Protein AF-A7TAE4-F1 (afdb_monomer)

Sequence (189 aa):
SVFPKQLLSPELKTESQYTTLKWYNKDSEKSISKVIQDSEKSISKEIRDLEQSVREEVIRSIHEVCQKLDDVTNKDLDEAERVEFAKQEKVVNRWRSCLIEEYTSKDASQITPLPWLEFEPHFSLEKMYKEPNITAKDGSKVEIRKLFESGPRRKTGRVLLEGNPGVGKTSFCKKLVNSWALLQNSEPC

Radius of gyration: 52.16 Å; Cα contacts (8 Å, |Δi|>4): 71; chains: 1; bounding box: 119×45×126 Å

InterPro domains:
  IPR027417 P-loop containing nucleoside triphosphate hydrolase [G3DSA:3.40.50.300] (85-187)
  IPR027417 P-loop containing nucleoside triphosphate hydrolase [SSF52540] (141-180)

Mean predicted aligned error: 18.07 Å

Foldseek 3Di:
DDDDDDDDDDDDDDDDDDDPDDPDDPPVVVVVVVVVVVVVVVVVVVVVVVVVVVVVVVVVVVVVVVVVVVVVVVVVVVVVVVVVVVVVVVVVVVVLVVLLCCLAPHLLQFDDLDPVPPPDDGHGLVVPDDDDFDADPVRHTDDPVCQQPDDPPDGPPDDDDDDDPPPCPVSVVSVVSSVVSVVVVPDDD

Structure (mmCIF, N/CA/C/O backbone):
data_AF-A7TAE4-F1
#
_entry.id   AF-A7TAE4-F1
#
loop_
_atom_site.group_PDB
_atom_site.id
_atom_site.type_symbol
_atom_site.label_atom_id
_atom_site.label_alt_id
_atom_site.label_comp_id
_atom_site.label_asym_id
_atom_site.label_entity_id
_atom_site.label_seq_id
_atom_site.pdbx_PDB_ins_code
_atom_site.Cartn_x
_atom_site.Cartn_y
_atom_site.Cartn_z
_atom_site.occupancy
_atom_site.B_iso_or_equiv
_atom_site.auth_seq_id
_atom_site.auth_comp_id
_atom_site.auth_asym_id
_atom_site.auth_atom_id
_atom_site.pdbx_PDB_model_num
ATOM 1 N N . SER A 1 1 ? -77.180 13.773 89.402 1.00 41.53 1 SER A N 1
ATOM 2 C CA . SER A 1 1 ? -77.538 12.384 89.748 1.00 41.53 1 SER A CA 1
ATOM 3 C C . SER A 1 1 ? -78.996 12.150 89.387 1.00 41.53 1 SER A C 1
ATOM 5 O O . SER A 1 1 ? -79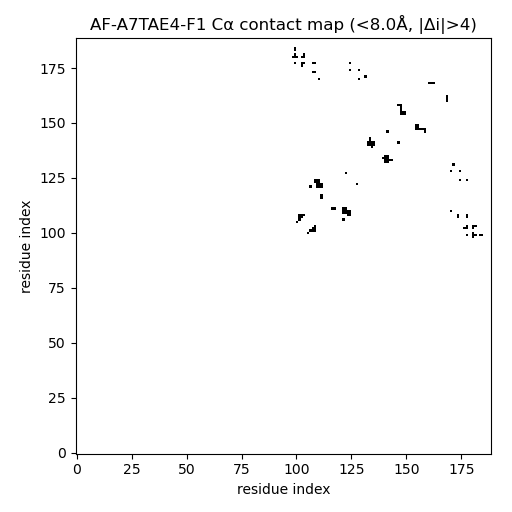.886 12.543 90.125 1.00 41.53 1 SER A O 1
ATOM 7 N N . VAL A 1 2 ? -79.254 11.574 88.214 1.00 34.78 2 VAL A N 1
ATOM 8 C CA . VAL A 1 2 ? -80.607 11.189 87.787 1.00 34.78 2 VAL A CA 1
ATOM 9 C C . VAL A 1 2 ? -80.479 9.823 87.119 1.00 34.78 2 VAL A C 1
ATOM 11 O O . VAL A 1 2 ? -79.955 9.713 86.017 1.00 34.78 2 VAL A O 1
ATOM 14 N N . PHE A 1 3 ? -80.876 8.777 87.841 1.00 34.50 3 PHE A N 1
ATOM 15 C CA . PHE A 1 3 ? -81.067 7.431 87.302 1.00 34.50 3 PHE A CA 1
ATOM 16 C C . PHE A 1 3 ? -82.296 7.410 86.381 1.00 34.50 3 PHE A C 1
ATOM 18 O O . PHE A 1 3 ? -83.319 7.993 86.750 1.00 34.50 3 PHE A O 1
ATOM 25 N N . PRO A 1 4 ? -82.286 6.623 85.293 1.00 45.12 4 PRO A N 1
ATOM 26 C CA . PRO A 1 4 ? -83.501 6.022 84.780 1.00 45.12 4 PRO A CA 1
ATOM 27 C C . PRO A 1 4 ? -83.555 4.521 85.090 1.00 45.12 4 PRO A C 1
ATOM 29 O O . PRO A 1 4 ? -82.575 3.782 85.026 1.00 45.12 4 PRO A O 1
ATOM 32 N N . LYS A 1 5 ? -84.767 4.128 85.470 1.00 40.16 5 LYS A N 1
ATOM 33 C CA . LYS A 1 5 ? -85.244 2.835 85.959 1.00 40.16 5 LYS A CA 1
ATOM 34 C C . LYS A 1 5 ? -84.910 1.669 85.019 1.00 40.16 5 LYS A C 1
ATOM 36 O O . LYS A 1 5 ? -85.267 1.709 83.846 1.00 40.16 5 LYS A O 1
ATOM 41 N N . GLN A 1 6 ? -84.345 0.593 85.568 1.00 42.12 6 GLN A N 1
ATOM 42 C CA . GLN A 1 6 ? -84.395 -0.738 84.961 1.00 42.12 6 GLN A CA 1
ATOM 43 C C . GLN A 1 6 ? -85.586 -1.506 85.547 1.00 42.12 6 GLN A C 1
ATOM 45 O O . GLN A 1 6 ? -85.730 -1.618 86.764 1.00 42.12 6 GLN A O 1
ATOM 50 N N . LEU A 1 7 ? -86.460 -1.988 84.664 1.00 38.06 7 LEU A N 1
ATOM 51 C CA . LEU A 1 7 ? -87.558 -2.897 84.984 1.00 38.06 7 LEU A CA 1
ATOM 52 C C . LEU A 1 7 ? -86.974 -4.286 85.266 1.00 38.06 7 LEU A C 1
ATOM 54 O O . LEU A 1 7 ? -86.471 -4.952 84.365 1.00 38.06 7 LEU A O 1
ATOM 58 N N . LEU A 1 8 ? -87.029 -4.688 86.533 1.00 38.12 8 LEU A N 1
ATOM 59 C CA . LEU A 1 8 ? -86.745 -6.037 87.010 1.00 38.12 8 LEU A CA 1
ATOM 60 C C . LEU A 1 8 ? -88.050 -6.840 87.022 1.00 38.12 8 LEU A C 1
ATOM 62 O O . LEU A 1 8 ? -89.021 -6.426 87.654 1.00 38.12 8 LEU A O 1
ATOM 66 N N . SER A 1 9 ? -88.049 -8.006 86.386 1.00 33.91 9 SER A N 1
ATOM 67 C CA . SER A 1 9 ? -89.038 -9.058 86.631 1.00 33.91 9 SER A CA 1
ATOM 68 C C . SER A 1 9 ? -88.337 -10.213 87.348 1.00 33.91 9 SER A C 1
ATOM 70 O O . SER A 1 9 ? -87.383 -10.754 86.788 1.00 33.91 9 SER A O 1
ATOM 72 N N . PRO A 1 10 ? -88.753 -10.599 88.568 1.00 42.03 10 PRO A N 1
ATOM 73 C CA . PRO A 1 10 ? -88.238 -11.791 89.222 1.00 42.03 10 PRO A CA 1
ATOM 74 C C . PRO A 1 10 ? -89.213 -12.960 89.030 1.00 42.03 10 PRO A C 1
ATOM 76 O O . PRO A 1 10 ? -90.346 -12.908 89.502 1.00 42.03 10 PRO A O 1
ATOM 79 N N . GLU A 1 11 ? -88.763 -14.042 88.398 1.00 35.66 11 GLU A N 1
ATOM 80 C CA . GLU A 1 11 ? -89.364 -15.360 88.616 1.00 35.66 11 GLU A CA 1
ATOM 81 C C . GLU A 1 11 ? -88.527 -16.106 89.657 1.00 35.66 11 GLU A C 1
ATOM 83 O O . GLU A 1 11 ? -87.370 -16.463 89.434 1.00 35.66 11 GLU A O 1
ATOM 88 N N . LEU A 1 12 ? -89.125 -16.296 90.833 1.00 39.78 12 LEU A N 1
ATOM 89 C CA . LEU A 1 12 ? -88.599 -17.118 91.915 1.00 39.78 12 LEU A CA 1
ATOM 90 C C . LEU A 1 12 ? -89.071 -18.561 91.727 1.00 39.78 12 LEU A C 1
ATOM 92 O O . LEU A 1 12 ? -90.270 -18.835 91.758 1.00 39.78 12 LEU A O 1
ATOM 96 N N . LYS A 1 13 ? -88.124 -19.497 91.653 1.00 34.22 13 LYS A N 1
ATOM 97 C CA . LYS A 1 13 ? -88.324 -20.860 92.156 1.00 34.22 13 LYS A CA 1
ATOM 98 C C . LYS A 1 13 ? -87.180 -21.218 93.098 1.00 34.22 13 LYS A C 1
ATOM 100 O O . LYS A 1 13 ? -86.010 -21.114 92.746 1.00 34.22 13 LYS A O 1
ATOM 105 N N . THR A 1 14 ? -87.556 -21.584 94.315 1.00 42.56 14 THR A N 1
ATOM 106 C CA . THR A 1 14 ? -86.695 -22.011 95.419 1.00 42.56 14 THR A CA 1
ATOM 107 C C . THR A 1 14 ? -86.457 -23.517 95.365 1.00 42.56 14 THR A C 1
ATOM 109 O O . THR A 1 14 ? -87.433 -24.257 95.350 1.00 42.56 14 THR A O 1
ATOM 112 N N . GLU A 1 15 ? -85.193 -23.953 95.382 1.00 35.16 15 GLU A N 1
ATOM 113 C CA . GLU A 1 15 ? -84.613 -24.865 96.392 1.00 35.16 15 GLU A CA 1
ATOM 114 C C . GLU A 1 15 ? -83.159 -25.249 96.035 1.00 35.16 15 GLU A C 1
ATOM 116 O O . GLU A 1 15 ? -82.890 -25.807 94.981 1.00 35.16 15 GLU A O 1
ATOM 121 N N . SER A 1 16 ? -82.250 -24.969 96.979 1.00 43.06 16 SER A N 1
ATOM 122 C CA . SER A 1 16 ? -80.928 -25.581 97.219 1.00 43.06 16 SER A CA 1
ATOM 123 C C . SER A 1 16 ? -79.784 -25.482 96.178 1.00 43.06 16 SER A C 1
ATOM 125 O O . SER A 1 16 ? -79.839 -26.018 95.080 1.00 43.06 16 SER A O 1
ATOM 127 N N . GLN A 1 17 ? -78.665 -24.930 96.680 1.00 43.94 17 GLN A N 1
ATOM 128 C CA . GLN A 1 17 ? -77.262 -24.969 96.211 1.00 43.94 17 GLN A CA 1
ATOM 129 C C . GLN A 1 17 ? -76.835 -23.971 95.111 1.00 43.94 17 GLN A C 1
ATOM 131 O O . GLN A 1 17 ? -77.011 -24.187 93.922 1.00 43.94 17 GLN A O 1
ATOM 136 N N . TYR A 1 18 ? -76.209 -22.878 95.576 1.00 34.84 18 TYR A N 1
ATOM 137 C CA . TYR A 1 18 ? -75.380 -21.885 94.869 1.00 34.84 18 TYR A CA 1
ATOM 138 C C . TYR A 1 18 ? -75.752 -21.528 93.417 1.00 34.84 18 TYR A C 1
ATOM 140 O O . TYR A 1 18 ? -75.339 -22.175 92.455 1.00 34.84 18 TYR A O 1
ATOM 148 N N . THR A 1 19 ? -76.389 -20.370 93.239 1.00 36.41 19 THR A N 1
ATOM 149 C CA . THR A 1 19 ? -76.569 -19.741 91.925 1.00 36.41 19 THR A CA 1
ATOM 150 C C . THR A 1 19 ? -75.248 -19.128 91.449 1.00 36.41 19 THR A C 1
ATOM 152 O O . THR A 1 19 ? -74.869 -18.032 91.860 1.00 36.41 19 THR A O 1
ATOM 155 N N . THR A 1 20 ? -74.527 -19.816 90.560 1.00 39.78 20 THR A N 1
ATOM 156 C CA . THR A 1 20 ? -73.415 -19.196 89.824 1.00 39.78 20 THR A CA 1
ATOM 157 C C . THR A 1 20 ? -73.999 -18.272 88.755 1.00 39.78 20 THR A C 1
ATOM 159 O O . THR A 1 20 ? -74.417 -18.724 87.690 1.00 39.78 20 THR A O 1
ATOM 162 N N . LEU A 1 21 ? -74.053 -16.968 89.034 1.00 41.25 21 LEU A N 1
ATOM 163 C CA . LEU A 1 21 ? -74.447 -15.952 88.057 1.00 41.25 21 LEU A CA 1
ATOM 164 C C . LEU A 1 21 ? -73.308 -15.748 87.048 1.00 41.25 21 LEU A C 1
ATOM 166 O O . LEU A 1 21 ? -72.371 -14.987 87.289 1.00 41.25 21 LEU A O 1
ATOM 170 N N . LYS A 1 22 ? -73.377 -16.431 85.900 1.00 48.12 22 LYS A N 1
ATOM 171 C CA . LYS A 1 22 ? -72.551 -16.079 84.738 1.00 48.12 22 LYS A CA 1
ATOM 172 C C . LYS A 1 22 ? -73.157 -14.856 84.057 1.00 48.12 22 LYS A C 1
ATOM 174 O O . LYS A 1 22 ? -74.160 -14.953 83.356 1.00 48.12 22 LYS A O 1
ATOM 179 N N . TRP A 1 23 ? -72.524 -13.707 84.265 1.00 45.44 23 TRP A N 1
ATOM 180 C CA . TRP A 1 23 ? -72.784 -12.482 83.516 1.00 45.44 23 TRP A CA 1
ATOM 181 C C . TRP A 1 23 ? -72.353 -12.695 82.062 1.00 45.44 23 TRP A C 1
ATOM 183 O O . TRP A 1 23 ? -71.166 -12.655 81.755 1.00 45.44 23 TRP A O 1
ATOM 193 N N . TYR A 1 24 ? -73.304 -12.980 81.174 1.00 45.72 24 TYR A N 1
ATOM 194 C CA . TYR A 1 24 ? -73.025 -13.200 79.756 1.00 45.72 24 TYR A CA 1
ATOM 195 C C . TYR A 1 24 ? -73.440 -11.965 78.954 1.00 45.72 24 TYR A C 1
ATOM 197 O O . TYR A 1 24 ? -74.613 -11.784 78.629 1.00 45.72 24 TYR A O 1
ATOM 205 N N . ASN A 1 25 ? -72.478 -11.080 78.676 1.00 54.38 25 ASN A N 1
ATOM 206 C CA . ASN A 1 25 ? -72.708 -9.853 77.916 1.00 54.38 25 ASN A CA 1
ATOM 207 C C . ASN A 1 25 ? -72.299 -10.051 76.445 1.00 54.38 25 ASN A C 1
ATOM 209 O O . ASN A 1 25 ? -71.156 -9.841 76.038 1.00 54.38 25 ASN A O 1
ATOM 213 N N . LYS A 1 26 ? -73.268 -10.490 75.640 1.00 55.28 26 LYS A N 1
ATOM 214 C CA . LYS A 1 26 ? -73.092 -10.828 74.218 1.00 55.28 26 LYS A CA 1
ATOM 215 C C . LYS A 1 26 ? -72.752 -9.606 73.345 1.00 55.28 26 LYS A C 1
ATOM 217 O O . LYS A 1 26 ? -72.145 -9.756 72.284 1.00 55.28 26 LYS A O 1
ATOM 222 N N . ASP A 1 27 ? -73.105 -8.402 73.798 1.00 57.66 27 ASP A N 1
ATOM 223 C CA . ASP A 1 27 ? -72.845 -7.147 73.081 1.00 57.66 27 ASP A CA 1
ATOM 224 C C . ASP A 1 27 ? -71.423 -6.617 73.322 1.00 57.66 27 ASP A C 1
ATOM 226 O O . ASP A 1 27 ? -70.818 -6.029 72.417 1.00 57.66 27 ASP A O 1
ATOM 230 N N . SER A 1 28 ? -70.835 -6.896 74.495 1.00 59.56 28 SER A N 1
ATOM 231 C CA . SER A 1 28 ? -69.420 -6.597 74.745 1.00 59.56 28 SER A CA 1
ATOM 232 C C . SER A 1 28 ? -68.490 -7.530 73.973 1.00 59.56 28 SER A C 1
ATOM 234 O O . SER A 1 28 ? -67.502 -7.057 73.425 1.00 59.56 28 SER A O 1
ATOM 236 N N . GLU A 1 29 ? -68.817 -8.822 73.844 1.00 58.84 29 GLU A N 1
ATOM 237 C CA . GLU A 1 29 ? -68.016 -9.756 73.033 1.00 58.84 29 GLU A CA 1
ATOM 238 C C . GLU A 1 29 ? -68.030 -9.380 71.544 1.00 58.84 29 GLU A C 1
ATOM 240 O O . GLU A 1 29 ? -66.981 -9.381 70.902 1.00 58.84 29 GLU A O 1
ATOM 245 N N . LYS A 1 30 ? -69.187 -8.976 70.996 1.00 64.31 30 LYS A N 1
ATOM 246 C CA . LYS A 1 30 ? -69.279 -8.475 69.612 1.00 64.31 30 LYS A CA 1
ATOM 247 C C . LYS A 1 30 ? -68.478 -7.191 69.394 1.00 64.31 30 LYS A C 1
ATOM 249 O O . LYS A 1 30 ? -67.846 -7.046 68.350 1.00 64.31 30 LYS A O 1
ATOM 254 N N . SER A 1 31 ? -68.490 -6.274 70.361 1.00 72.00 31 SER A N 1
ATOM 255 C CA . SER A 1 31 ? -67.705 -5.034 70.284 1.00 72.00 31 SER A CA 1
ATOM 256 C C . SER A 1 31 ? -66.202 -5.304 70.367 1.00 72.00 31 SER A C 1
ATOM 258 O O . SER A 1 31 ? -65.446 -4.766 69.565 1.00 72.00 31 SER A O 1
ATOM 260 N N . ILE A 1 32 ? -65.769 -6.185 71.273 1.00 72.88 32 ILE A N 1
ATOM 261 C CA . ILE A 1 32 ? -64.360 -6.582 71.413 1.00 72.88 32 IL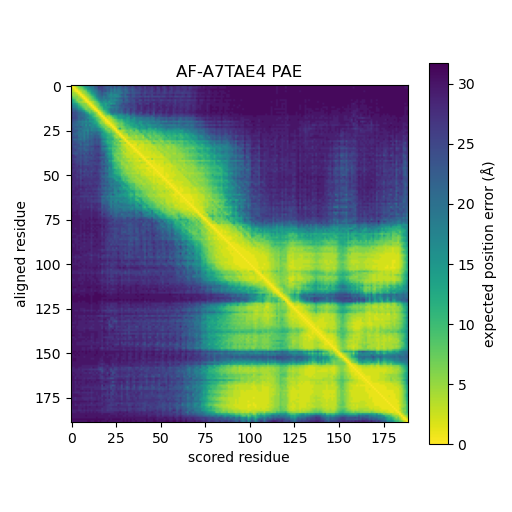E A CA 1
ATOM 262 C C . ILE A 1 32 ? -63.883 -7.331 70.162 1.00 72.88 32 ILE A C 1
ATOM 264 O O . ILE A 1 32 ? -62.820 -7.023 69.632 1.00 72.88 32 ILE A O 1
ATOM 268 N N . SER A 1 33 ? -64.691 -8.255 69.637 1.00 75.81 33 SER A N 1
ATOM 269 C CA . SER A 1 33 ? -64.374 -9.004 68.417 1.00 75.81 33 SER A CA 1
ATOM 270 C C . SER A 1 33 ? -64.189 -8.084 67.208 1.00 75.81 33 SER A C 1
ATOM 272 O O . SER A 1 33 ? -63.242 -8.267 66.449 1.00 75.81 33 SER A O 1
ATOM 274 N N . LYS A 1 34 ? -65.028 -7.051 67.064 1.00 79.06 34 LYS A N 1
ATOM 275 C CA . LYS A 1 34 ? -64.902 -6.069 65.981 1.00 79.06 34 LYS A CA 1
ATOM 276 C C . LYS A 1 34 ? -63.628 -5.226 66.103 1.00 79.06 34 LYS A C 1
ATOM 278 O O . LYS A 1 34 ? -62.927 -5.045 65.116 1.00 79.06 34 LYS A O 1
ATOM 283 N N . VAL A 1 35 ? -63.293 -4.777 67.315 1.00 77.75 35 VAL A N 1
ATOM 284 C CA . VAL A 1 35 ? -62.061 -4.012 67.585 1.00 77.75 35 VAL A CA 1
ATOM 285 C C . VAL A 1 35 ? -60.805 -4.839 67.286 1.00 77.75 35 VAL A C 1
ATOM 287 O O . VAL A 1 35 ? -59.861 -4.323 66.693 1.00 77.75 35 VAL A O 1
ATOM 290 N N . ILE A 1 36 ? -60.800 -6.126 67.646 1.00 79.62 36 ILE A N 1
ATOM 291 C CA . ILE A 1 36 ? -59.693 -7.042 67.328 1.00 79.62 36 ILE A CA 1
ATOM 292 C C . ILE A 1 36 ? -59.559 -7.208 65.810 1.00 79.62 36 ILE A C 1
ATOM 294 O O . ILE A 1 36 ? -58.465 -7.068 65.273 1.00 79.62 36 ILE A O 1
ATOM 298 N N . GLN A 1 37 ? -60.670 -7.423 65.108 1.00 84.00 37 GLN A N 1
ATOM 299 C CA . GLN A 1 37 ? -60.676 -7.649 63.663 1.00 84.00 37 GLN A CA 1
ATOM 300 C C . GLN A 1 37 ? -60.237 -6.410 62.858 1.00 84.00 37 GLN A C 1
ATOM 302 O O . GLN A 1 37 ? -59.558 -6.528 61.835 1.00 84.00 37 GLN A O 1
ATOM 307 N N . ASP A 1 38 ? -60.598 -5.213 63.324 1.00 84.12 38 ASP A N 1
ATOM 308 C CA . ASP A 1 38 ? -60.155 -3.948 62.732 1.00 84.12 38 ASP A CA 1
ATOM 309 C C . ASP A 1 38 ? -58.655 -3.700 62.999 1.00 84.12 38 ASP A C 1
ATOM 311 O O . ASP A 1 38 ? -57.932 -3.262 62.100 1.00 84.12 38 ASP A O 1
ATOM 315 N N . SER A 1 39 ? -58.158 -4.062 64.189 1.00 80.88 39 SER A N 1
ATOM 316 C CA . SER A 1 39 ? -56.728 -4.015 64.535 1.00 80.88 39 SER A CA 1
ATOM 317 C C . SER A 1 39 ? -55.889 -4.979 63.683 1.00 80.88 39 SER A C 1
ATOM 319 O O . SER A 1 39 ? -54.880 -4.582 63.099 1.00 80.88 39 SER A O 1
ATOM 321 N N . GLU A 1 40 ? -56.343 -6.224 63.512 1.00 84.06 40 GLU A N 1
ATOM 322 C CA . GLU A 1 40 ? -55.684 -7.228 62.662 1.00 84.06 40 GLU A CA 1
ATOM 323 C C . GLU A 1 40 ? -55.583 -6.773 61.202 1.00 84.06 40 GLU A C 1
ATOM 325 O O . GLU A 1 40 ? -54.546 -6.956 60.554 1.00 84.06 40 GLU A O 1
ATOM 330 N N . LYS A 1 41 ? -56.637 -6.134 60.679 1.00 86.31 41 LYS A N 1
ATOM 331 C CA . LYS A 1 41 ? -56.615 -5.527 59.342 1.00 86.31 41 LYS A CA 1
ATOM 332 C C . LYS A 1 41 ? -55.613 -4.383 59.238 1.00 86.31 41 LYS A C 1
ATOM 334 O O . LYS A 1 41 ? -54.959 -4.271 58.202 1.00 86.31 41 LYS A O 1
ATOM 339 N N . SER A 1 42 ? -55.491 -3.557 60.277 1.00 90.88 42 SER A N 1
ATOM 340 C CA . SER A 1 42 ? -54.522 -2.457 60.317 1.00 90.88 42 SER A CA 1
ATOM 341 C C . SER A 1 42 ? -53.084 -2.983 60.276 1.00 90.88 42 SER A C 1
ATOM 343 O O . SER A 1 42 ? -52.309 -2.574 59.415 1.00 90.88 42 SER A O 1
ATOM 345 N N . ILE A 1 43 ? -52.760 -3.973 61.112 1.00 89.12 43 ILE A N 1
ATOM 346 C CA . ILE A 1 43 ? -51.428 -4.601 61.162 1.00 89.12 43 ILE A CA 1
ATOM 347 C C . ILE A 1 43 ? -51.102 -5.300 59.835 1.00 89.12 43 ILE A C 1
ATOM 349 O O . ILE A 1 43 ? -50.015 -5.145 59.283 1.00 89.12 43 ILE A O 1
ATOM 353 N N . SER A 1 44 ? -52.070 -6.022 59.263 1.00 88.06 44 SER A N 1
ATOM 354 C CA 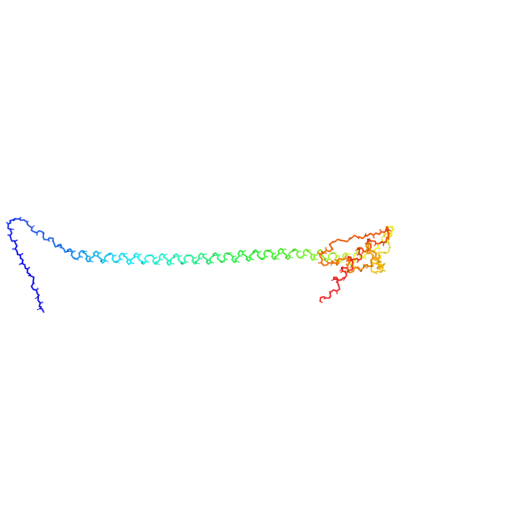. SER A 1 44 ? -51.904 -6.699 57.966 1.00 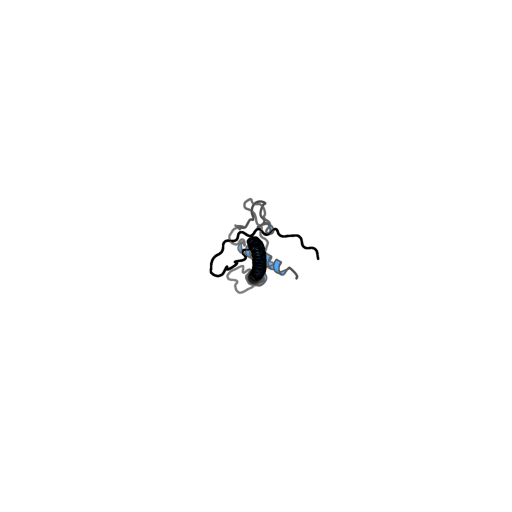88.06 44 SER A CA 1
ATOM 355 C C . SER A 1 44 ? -51.695 -5.729 56.800 1.00 88.06 44 SER A C 1
ATOM 357 O O . SER A 1 44 ? -51.220 -6.123 55.732 1.00 88.06 44 SER A O 1
ATOM 359 N N . LYS A 1 45 ? -52.115 -4.471 56.952 1.00 91.88 45 LYS A N 1
ATOM 360 C CA . LYS A 1 45 ? -51.854 -3.422 55.972 1.00 91.88 45 LYS A CA 1
ATOM 361 C C . LYS A 1 45 ? -50.434 -2.881 56.136 1.00 91.88 45 LYS A C 1
ATOM 363 O O . LYS A 1 45 ? -49.700 -2.871 55.158 1.00 91.88 45 LYS A O 1
ATOM 368 N N . GLU A 1 46 ? -50.025 -2.547 57.358 1.00 90.81 46 GLU A N 1
ATOM 369 C CA . GLU A 1 46 ? -48.672 -2.046 57.647 1.00 90.81 46 GLU A CA 1
ATOM 370 C C . GLU A 1 46 ? -47.570 -3.042 57.270 1.00 90.81 46 GLU A C 1
ATOM 372 O O . GLU A 1 46 ? -46.578 -2.644 56.665 1.00 90.81 46 GLU A O 1
ATOM 377 N N . ILE A 1 47 ? -47.755 -4.340 57.548 1.00 88.88 47 ILE A N 1
ATOM 378 C CA . ILE A 1 47 ? -46.796 -5.384 57.144 1.00 88.88 47 ILE A CA 1
ATOM 379 C C . ILE A 1 47 ? -46.617 -5.389 55.624 1.00 88.88 47 ILE A C 1
ATOM 381 O O . ILE A 1 47 ? -45.496 -5.452 55.130 1.00 88.88 47 ILE A O 1
ATOM 385 N N . ARG A 1 48 ? -47.716 -5.279 54.875 1.00 91.44 48 ARG A N 1
ATOM 386 C CA . ARG A 1 48 ? -47.696 -5.294 53.409 1.00 91.44 48 ARG A CA 1
ATOM 387 C C . ARG A 1 48 ? -47.026 -4.050 52.833 1.00 91.44 48 ARG A C 1
ATOM 389 O O . ARG A 1 48 ? -46.254 -4.160 51.887 1.00 91.44 48 ARG A O 1
ATOM 396 N N . ASP A 1 49 ? -47.315 -2.888 53.410 1.00 91.25 49 ASP A N 1
ATOM 397 C CA . ASP A 1 49 ? -46.721 -1.618 52.995 1.00 91.25 49 ASP A CA 1
ATOM 398 C C . ASP A 1 49 ? -45.205 -1.618 53.282 1.00 91.25 49 ASP A C 1
ATOM 400 O O . ASP A 1 49 ? -44.409 -1.193 52.441 1.00 91.25 49 ASP A O 1
ATOM 404 N N . LEU A 1 50 ? -44.784 -2.186 54.419 1.00 89.56 50 LEU A N 1
ATOM 405 C CA . LEU A 1 50 ? -43.373 -2.361 54.761 1.00 89.56 50 LEU A CA 1
ATOM 406 C C . LEU A 1 50 ? -42.676 -3.374 53.837 1.00 89.56 50 LEU A C 1
ATOM 408 O O . LEU A 1 50 ? -41.584 -3.097 53.348 1.00 89.56 50 LEU A O 1
ATOM 412 N N . GLU A 1 51 ? -43.302 -4.518 53.546 1.00 87.94 51 GLU A N 1
ATOM 413 C CA . GLU A 1 51 ? -42.776 -5.501 52.589 1.00 87.94 51 GLU A CA 1
ATOM 414 C C . GLU A 1 51 ? -42.592 -4.896 51.195 1.00 87.94 51 GLU A C 1
ATOM 416 O O . GLU A 1 51 ? -41.581 -5.156 50.539 1.00 87.94 51 GLU A O 1
ATOM 421 N N . GLN A 1 52 ? -43.545 -4.078 50.746 1.00 90.19 52 GLN A N 1
ATOM 422 C CA . GLN A 1 52 ? -43.459 -3.387 49.465 1.00 90.19 52 GLN A CA 1
ATOM 423 C C . GLN A 1 52 ? -42.313 -2.368 49.461 1.00 90.19 52 GLN A C 1
ATOM 425 O O . GLN A 1 52 ? -41.501 -2.378 48.538 1.00 90.19 52 GLN A O 1
ATOM 430 N N . SER A 1 53 ? -42.184 -1.562 50.520 1.00 91.44 53 SER A N 1
ATOM 431 C CA . SER A 1 53 ? -41.076 -0.610 50.673 1.00 91.44 53 SER A CA 1
ATOM 432 C C . SER A 1 53 ? -39.713 -1.308 50.653 1.00 91.44 53 SER A C 1
A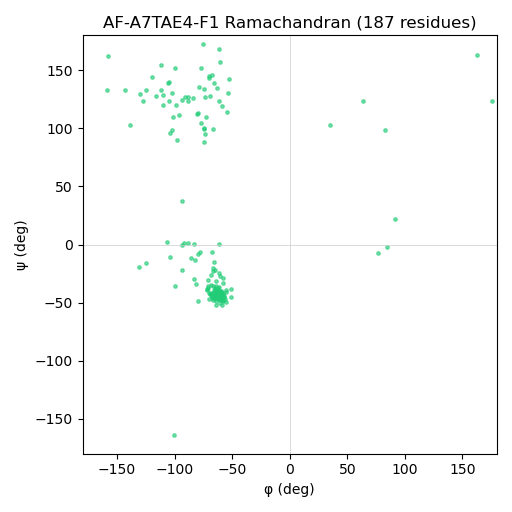TOM 434 O O . SER A 1 53 ? -38.799 -0.863 49.961 1.00 91.44 53 SER A O 1
ATOM 436 N N . VAL A 1 54 ? -39.572 -2.418 51.385 1.00 88.62 54 VAL A N 1
ATOM 437 C CA . VAL A 1 54 ? -38.322 -3.191 51.436 1.00 88.62 54 VAL A CA 1
ATOM 438 C C . VAL A 1 54 ? -38.009 -3.797 50.067 1.00 88.62 54 VAL A C 1
ATOM 440 O O . VAL A 1 54 ? -36.863 -3.757 49.623 1.00 88.62 54 VAL A O 1
ATOM 443 N N . ARG A 1 55 ? -39.014 -4.324 49.354 1.00 89.12 55 ARG A N 1
ATOM 444 C CA . ARG A 1 55 ? -38.832 -4.851 47.991 1.00 89.12 55 ARG A CA 1
ATOM 445 C C . ARG A 1 55 ? -38.371 -3.773 47.019 1.00 89.12 55 ARG A C 1
ATOM 447 O O . ARG A 1 55 ? -37.439 -4.020 46.261 1.00 89.12 55 ARG A O 1
ATOM 454 N N . GLU A 1 56 ? -38.996 -2.602 47.034 1.00 88.12 56 GLU A N 1
ATOM 455 C CA . GLU A 1 56 ? -38.631 -1.489 46.151 1.00 88.12 56 GLU A CA 1
ATOM 456 C C . GLU A 1 56 ? -37.217 -0.979 46.432 1.00 88.12 56 GLU A C 1
ATOM 458 O O . GLU A 1 56 ? -36.453 -0.724 45.499 1.00 88.12 56 GLU A O 1
ATOM 463 N N . GLU A 1 57 ? -36.833 -0.895 47.705 1.00 91.00 57 GLU A N 1
ATOM 464 C CA . GLU A 1 57 ? -35.483 -0.510 48.100 1.00 91.00 57 GLU A CA 1
ATOM 465 C C . GLU A 1 57 ? -34.434 -1.525 47.633 1.00 91.00 57 GLU A C 1
ATOM 467 O O . GLU A 1 57 ? -33.445 -1.134 47.013 1.00 91.00 57 GLU A O 1
ATOM 472 N N . VAL A 1 58 ? -34.685 -2.823 47.830 1.00 90.25 58 VAL A N 1
ATOM 473 C CA . VAL A 1 58 ? -33.791 -3.895 47.370 1.00 90.25 58 VAL A CA 1
ATOM 474 C C . VAL A 1 58 ? -33.679 -3.913 45.843 1.00 90.25 58 VAL A C 1
ATOM 476 O O . VAL A 1 58 ? -32.572 -4.003 45.314 1.00 90.25 58 VAL A O 1
ATOM 479 N N . ILE A 1 59 ? -34.796 -3.786 45.118 1.00 89.62 59 ILE A N 1
ATOM 480 C CA . ILE A 1 59 ? -34.801 -3.743 43.646 1.00 89.62 59 ILE A CA 1
ATOM 481 C C . ILE A 1 59 ? -33.995 -2.544 43.141 1.00 89.62 59 ILE A C 1
ATOM 483 O O . ILE A 1 59 ? -33.195 -2.691 42.218 1.00 89.62 59 ILE A O 1
ATOM 487 N N . ARG A 1 60 ? -34.160 -1.371 43.762 1.00 90.31 60 ARG A N 1
ATOM 488 C CA . ARG A 1 60 ? -33.407 -0.161 43.416 1.00 90.31 60 ARG A CA 1
ATOM 489 C C . ARG A 1 60 ? -31.906 -0.350 43.632 1.00 90.31 60 ARG A C 1
ATOM 491 O O . ARG A 1 60 ? -31.130 -0.013 42.743 1.00 90.31 60 ARG A O 1
ATOM 498 N N . SER A 1 61 ? -31.497 -0.925 44.762 1.00 89.50 61 SER A N 1
ATOM 499 C CA . SER A 1 61 ? -30.083 -1.210 45.031 1.00 89.50 61 SER A CA 1
ATOM 500 C C . SER A 1 61 ? -29.495 -2.223 44.046 1.00 89.50 61 SER A C 1
ATOM 502 O O . SER A 1 61 ? -28.378 -2.031 43.572 1.00 89.50 61 SER A O 1
ATOM 504 N N . ILE A 1 62 ? -30.243 -3.273 43.690 1.00 89.56 62 ILE A N 1
ATOM 505 C CA . ILE A 1 62 ? -29.817 -4.245 42.672 1.00 89.56 62 ILE A CA 1
ATOM 506 C C . ILE A 1 62 ? -29.661 -3.557 41.314 1.00 89.56 62 ILE A C 1
ATOM 508 O O . ILE A 1 62 ? -28.646 -3.752 40.650 1.00 89.56 62 ILE A O 1
ATOM 512 N N . HIS A 1 63 ? -30.624 -2.721 40.919 1.00 90.25 63 HIS A N 1
ATOM 513 C CA . HIS A 1 63 ? -30.568 -1.992 39.655 1.00 90.25 63 HIS A CA 1
ATOM 514 C C . HIS A 1 63 ? -29.336 -1.084 39.572 1.00 90.25 63 HIS A C 1
ATOM 516 O O . HIS A 1 63 ? -28.632 -1.099 38.567 1.00 90.25 63 HIS A O 1
ATOM 522 N N . GLU A 1 64 ? -29.026 -0.357 40.647 1.00 90.62 64 GLU A N 1
ATOM 523 C CA . GLU A 1 64 ? -27.853 0.517 40.705 1.00 90.62 64 GLU A CA 1
ATOM 524 C C . GLU A 1 64 ? -26.533 -0.269 40.602 1.00 90.62 64 GLU A C 1
ATOM 526 O O . GLU A 1 64 ? -25.594 0.171 39.937 1.00 90.62 64 GLU A O 1
ATOM 531 N N . VAL A 1 65 ? -26.456 -1.451 41.224 1.00 88.44 65 VAL A N 1
ATOM 532 C CA . VAL A 1 65 ? -25.288 -2.340 41.108 1.00 88.44 65 VAL A CA 1
ATOM 533 C C . VAL A 1 65 ? -25.152 -2.890 39.690 1.00 88.44 65 VAL A C 1
ATOM 535 O O . VAL A 1 65 ? -24.054 -2.845 39.142 1.00 88.44 65 VAL A O 1
ATOM 538 N N . CYS A 1 66 ? -26.243 -3.361 39.080 1.00 85.00 66 CYS A N 1
ATOM 539 C CA . CYS A 1 66 ? -26.232 -3.841 37.697 1.00 85.00 66 CYS A CA 1
ATOM 540 C C . CYS A 1 66 ? -25.768 -2.745 36.732 1.00 85.00 66 CYS A C 1
ATOM 542 O O . CYS A 1 66 ? -24.878 -2.982 35.925 1.00 85.00 66 CYS A O 1
ATOM 544 N N . GLN A 1 67 ? -26.283 -1.524 36.886 1.00 84.88 67 GLN A N 1
ATOM 545 C CA . GLN A 1 67 ? -25.918 -0.397 36.031 1.00 84.88 67 GLN A CA 1
ATOM 546 C C . GLN A 1 67 ? -24.436 -0.017 36.167 1.00 84.88 67 GLN A C 1
ATOM 548 O O . GLN A 1 67 ? -23.763 0.223 35.168 1.00 84.88 67 GLN A O 1
ATOM 553 N N . LYS A 1 68 ? -23.892 -0.018 37.392 1.00 87.75 68 LYS A N 1
ATOM 554 C CA . LYS A 1 68 ? -22.454 0.205 37.623 1.00 87.75 68 LYS A CA 1
ATOM 555 C C . LYS A 1 68 ? -21.593 -0.911 37.028 1.00 87.75 68 LYS A C 1
ATOM 557 O O . LYS A 1 68 ? -20.505 -0.628 36.533 1.00 87.75 68 LYS A O 1
ATOM 562 N N . LEU A 1 69 ? -22.056 -2.160 37.087 1.00 81.88 69 LEU A N 1
ATOM 563 C CA . LEU A 1 69 ? -21.340 -3.308 36.531 1.00 81.88 69 LEU A CA 1
ATOM 564 C C . LEU A 1 69 ? -21.295 -3.247 34.998 1.00 81.88 69 LEU A C 1
ATOM 566 O O . LEU A 1 69 ? -20.233 -3.462 34.413 1.00 81.88 69 LEU A O 1
ATOM 570 N N . ASP A 1 70 ? -22.412 -2.892 34.364 1.00 75.81 70 ASP A N 1
ATOM 571 C CA . ASP A 1 70 ? -22.501 -2.711 32.914 1.00 75.81 70 ASP A CA 1
ATOM 572 C C . ASP A 1 70 ? -21.602 -1.555 32.441 1.00 75.81 70 ASP A C 1
ATOM 574 O O . ASP A 1 70 ? -20.856 -1.706 31.474 1.00 75.81 70 ASP A O 1
ATOM 578 N N . ASP A 1 71 ? -21.598 -0.424 33.153 1.00 78.44 71 ASP A N 1
ATOM 579 C CA . ASP A 1 71 ? -20.747 0.732 32.836 1.00 78.44 71 ASP A CA 1
ATOM 580 C C . ASP A 1 71 ? -19.246 0.414 32.914 1.00 78.44 71 ASP A C 1
ATOM 582 O O . ASP A 1 71 ? -18.469 0.893 32.087 1.00 78.44 71 ASP A O 1
ATOM 586 N N . VAL A 1 72 ? -18.820 -0.375 33.906 1.00 74.94 72 VAL A N 1
ATOM 587 C CA . VAL A 1 72 ? -17.416 -0.802 34.045 1.00 74.94 72 VAL A CA 1
ATOM 588 C C . VAL A 1 72 ? -17.048 -1.793 32.941 1.00 74.94 72 VAL A C 1
ATOM 590 O O . VAL A 1 72 ? -16.038 -1.613 32.267 1.00 74.94 72 VAL A O 1
ATOM 593 N N . THR A 1 73 ? -17.903 -2.788 32.699 1.00 72.94 73 THR A N 1
ATOM 594 C CA . THR A 1 73 ? -17.645 -3.847 31.711 1.00 72.94 73 THR A CA 1
ATOM 595 C C . THR A 1 73 ? -17.549 -3.288 30.289 1.00 72.94 73 THR A C 1
ATOM 597 O O . THR A 1 73 ? -16.653 -3.661 29.535 1.00 72.94 73 THR A O 1
ATOM 600 N N . ASN A 1 74 ? -18.436 -2.356 29.924 1.00 71.62 74 ASN A N 1
ATOM 601 C CA . ASN A 1 74 ? -18.427 -1.742 28.595 1.00 71.62 74 ASN A CA 1
ATOM 602 C C . ASN A 1 74 ? -17.231 -0.792 28.394 1.00 71.62 74 ASN A C 1
ATOM 604 O O . ASN A 1 74 ? -16.660 -0.759 27.307 1.00 71.62 74 ASN A O 1
ATOM 608 N N . LYS A 1 75 ? -16.797 -0.063 29.433 1.00 72.75 75 LYS A N 1
ATOM 609 C CA . LYS A 1 75 ? -15.599 0.796 29.357 1.00 72.75 75 LYS A CA 1
ATOM 610 C C . LYS A 1 75 ? -14.312 0.001 29.139 1.00 72.75 75 LYS A C 1
ATOM 612 O O . LYS A 1 75 ? -13.466 0.435 28.359 1.00 72.75 75 LYS A O 1
ATOM 617 N N . ASP A 1 76 ? -14.168 -1.145 29.799 1.00 70.81 76 ASP A N 1
ATOM 618 C CA . ASP A 1 76 ? -12.973 -1.987 29.670 1.00 70.81 76 ASP A CA 1
ATOM 619 C C . ASP A 1 76 ? -12.868 -2.629 28.274 1.00 70.81 76 ASP A C 1
ATOM 621 O O . ASP A 1 76 ? -11.767 -2.757 27.732 1.00 70.81 76 ASP A O 1
ATOM 625 N N . LEU A 1 77 ? -14.006 -2.984 27.663 1.00 66.75 77 LEU A N 1
ATOM 626 C CA . LEU A 1 77 ? -14.071 -3.476 26.282 1.00 66.75 77 LEU A CA 1
ATOM 627 C C . LEU A 1 77 ? -13.685 -2.390 25.267 1.00 66.75 77 LEU A C 1
ATOM 629 O O . LEU A 1 77 ? -12.832 -2.636 24.413 1.00 66.75 77 LEU A O 1
ATOM 633 N N . ASP A 1 78 ? -14.242 -1.183 25.401 1.00 76.50 78 ASP A N 1
ATOM 634 C CA . ASP A 1 78 ? -13.930 -0.048 24.523 1.00 76.50 78 ASP A CA 1
ATOM 635 C C . ASP A 1 78 ? -12.442 0.337 24.583 1.00 76.50 78 ASP A C 1
ATOM 637 O O . ASP A 1 78 ? -11.828 0.647 23.559 1.00 76.50 78 ASP A O 1
ATOM 641 N N . GLU A 1 79 ? -11.839 0.319 25.774 1.00 77.44 79 GLU A N 1
ATOM 642 C CA . GLU A 1 79 ? -10.417 0.629 25.943 1.00 77.44 79 GLU A CA 1
ATOM 643 C C . GLU A 1 79 ? -9.525 -0.478 25.366 1.00 77.44 79 GLU A C 1
ATOM 645 O O . GLU A 1 79 ? -8.546 -0.189 24.675 1.00 77.44 79 GLU A O 1
ATOM 650 N N . ALA A 1 80 ? -9.878 -1.751 25.575 1.00 76.44 80 ALA A N 1
ATOM 651 C CA . ALA A 1 80 ? -9.146 -2.875 24.998 1.00 76.44 80 ALA A CA 1
ATOM 652 C C . ALA A 1 80 ? -9.167 -2.848 23.459 1.00 76.44 80 ALA A C 1
ATOM 654 O O . ALA A 1 80 ? -8.120 -3.033 22.831 1.00 76.44 80 ALA A O 1
ATOM 655 N N . GLU A 1 81 ? -10.320 -2.558 22.846 1.00 78.88 81 GLU A N 1
ATOM 656 C CA . GLU A 1 81 ? -10.429 -2.395 21.393 1.00 78.88 81 GLU A CA 1
ATOM 657 C C . GLU A 1 81 ? -9.586 -1.218 20.894 1.00 78.88 81 GLU A C 1
ATOM 659 O O . GLU A 1 81 ? -8.810 -1.376 19.949 1.00 78.88 81 GLU A O 1
ATOM 664 N N . ARG A 1 82 ? -9.658 -0.052 21.550 1.00 78.00 82 ARG A N 1
ATOM 665 C CA . ARG A 1 82 ? -8.841 1.126 21.201 1.00 78.00 82 ARG A CA 1
ATOM 666 C C . ARG A 1 82 ? -7.346 0.835 21.272 1.00 78.00 82 ARG A C 1
ATOM 668 O O . ARG A 1 82 ? -6.603 1.224 20.369 1.00 78.00 82 ARG A O 1
ATOM 675 N N . VAL A 1 83 ? -6.899 0.141 22.317 1.00 83.62 83 VAL A N 1
ATOM 676 C CA . VAL A 1 83 ? -5.498 -0.265 22.483 1.00 83.62 83 VAL A CA 1
ATOM 677 C C . VAL A 1 83 ? -5.073 -1.213 21.362 1.00 83.62 83 VAL A C 1
ATOM 679 O O . VAL A 1 83 ? -3.974 -1.068 20.823 1.00 83.62 83 VAL A O 1
ATOM 682 N N . GLU A 1 84 ? -5.925 -2.160 20.979 1.00 82.94 84 GLU A N 1
ATOM 683 C CA . GLU A 1 84 ? -5.624 -3.107 19.907 1.00 82.94 84 GLU A CA 1
ATOM 684 C C . GLU A 1 84 ? -5.593 -2.429 18.528 1.00 82.94 84 GLU A C 1
ATOM 686 O O . GLU A 1 84 ? -4.644 -2.636 17.765 1.00 82.94 84 GLU A O 1
ATOM 691 N N . PHE A 1 85 ? -6.539 -1.528 18.239 1.00 77.25 85 PHE A N 1
ATOM 692 C CA . PHE A 1 85 ? -6.506 -0.680 17.043 1.00 77.25 85 PHE A CA 1
ATOM 693 C C . PHE A 1 85 ? -5.241 0.181 16.993 1.00 77.25 85 PHE A C 1
ATOM 695 O O . PHE A 1 85 ? -4.573 0.227 15.961 1.00 77.25 85 PHE A O 1
ATOM 702 N N . ALA A 1 86 ? -4.840 0.791 18.111 1.00 83.75 86 ALA A N 1
ATOM 703 C CA . ALA A 1 86 ? -3.615 1.585 18.184 1.00 83.75 86 ALA A CA 1
ATOM 704 C C . ALA A 1 86 ? -2.351 0.738 17.951 1.00 83.75 86 ALA A C 1
ATOM 706 O O . ALA A 1 86 ? -1.389 1.203 17.332 1.00 83.75 86 ALA A O 1
ATOM 707 N N . LYS A 1 87 ? -2.319 -0.520 18.415 1.00 87.31 87 LYS A N 1
ATOM 708 C CA . LYS A 1 87 ? -1.224 -1.452 18.090 1.00 87.31 87 LYS A CA 1
ATOM 709 C C . LYS A 1 87 ? -1.197 -1.778 16.599 1.00 87.31 87 LYS A C 1
ATOM 711 O O . LYS A 1 87 ? -0.122 -1.735 16.001 1.00 87.31 87 LYS A O 1
ATOM 716 N N . GLN A 1 88 ? -2.347 -2.082 15.999 1.00 83.62 88 GLN A N 1
ATOM 717 C CA . GLN A 1 88 ? -2.444 -2.367 14.565 1.00 83.62 88 GLN A CA 1
ATOM 718 C C . GLN A 1 88 ? -2.011 -1.162 13.731 1.00 83.62 88 GLN A C 1
ATOM 720 O O . GLN A 1 88 ? -1.199 -1.309 12.820 1.00 83.62 88 GLN A O 1
ATOM 725 N N . GLU A 1 89 ? -2.467 0.036 14.086 1.00 88.62 89 GLU A N 1
ATOM 726 C CA . GLU A 1 89 ? -2.077 1.282 13.434 1.00 88.62 89 GLU A CA 1
ATOM 727 C C . GLU A 1 89 ? -0.567 1.523 13.539 1.00 88.62 89 GLU A C 1
ATOM 729 O O . GLU A 1 89 ? 0.083 1.811 12.534 1.00 88.62 89 GLU A O 1
ATOM 734 N N . LYS A 1 90 ? 0.036 1.315 14.718 1.00 88.94 90 LYS A N 1
ATOM 735 C CA . LYS A 1 90 ? 1.498 1.389 14.889 1.00 88.94 90 LYS A CA 1
ATOM 736 C C . LYS A 1 90 ? 2.236 0.412 13.981 1.00 88.94 90 LYS A C 1
ATOM 738 O O . LYS A 1 90 ? 3.250 0.778 13.388 1.00 88.94 90 LYS A O 1
ATOM 743 N N . VAL A 1 91 ? 1.745 -0.822 13.864 1.00 91.06 91 VAL A N 1
ATOM 744 C CA . VAL A 1 91 ? 2.331 -1.828 12.973 1.00 91.06 91 VAL A CA 1
ATOM 745 C C . VAL A 1 91 ? 2.210 -1.371 11.521 1.00 91.06 91 VAL A C 1
ATOM 747 O O . VAL A 1 91 ? 3.223 -1.306 10.831 1.00 91.06 91 VAL A O 1
ATOM 750 N N . VAL A 1 92 ? 1.016 -0.989 11.065 1.00 91.25 92 VAL A N 1
ATOM 751 C CA . VAL A 1 92 ? 0.772 -0.509 9.694 1.00 91.25 92 VAL A CA 1
ATOM 752 C C . VAL A 1 92 ? 1.645 0.700 9.362 1.00 91.25 92 VAL A C 1
ATOM 754 O O . VAL A 1 92 ? 2.275 0.723 8.306 1.00 91.25 92 VAL A O 1
ATOM 757 N N . ASN A 1 93 ? 1.754 1.664 10.274 1.00 90.94 93 ASN A N 1
ATOM 758 C CA . ASN A 1 93 ? 2.605 2.837 10.099 1.00 90.94 93 ASN A CA 1
ATOM 759 C C . ASN A 1 93 ? 4.082 2.455 10.012 1.00 90.94 93 ASN A C 1
ATOM 761 O O . ASN A 1 93 ? 4.783 2.959 9.140 1.00 90.94 93 ASN A O 1
ATOM 765 N N . ARG A 1 94 ? 4.546 1.497 10.825 1.00 93.38 94 ARG A N 1
ATOM 766 C CA . ARG A 1 94 ? 5.907 0.960 10.708 1.00 93.38 94 ARG A CA 1
ATOM 767 C C . ARG A 1 94 ? 6.152 0.337 9.331 1.00 93.38 94 ARG A C 1
ATOM 769 O O . 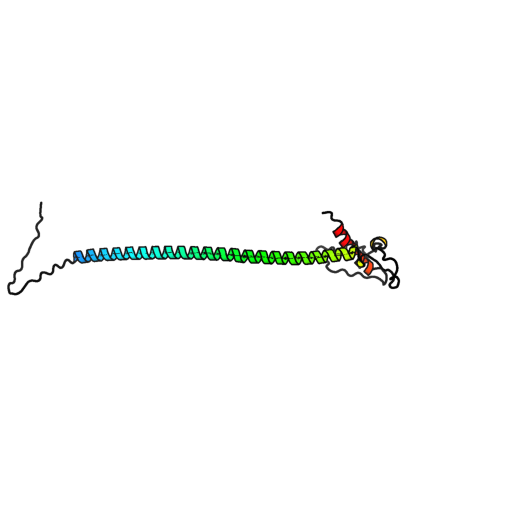ARG A 1 94 ? 7.159 0.651 8.704 1.00 93.38 94 ARG A O 1
ATOM 776 N N . TRP A 1 95 ? 5.237 -0.504 8.839 1.00 93.75 95 TRP A N 1
ATOM 777 C CA . TRP A 1 95 ? 5.338 -1.088 7.493 1.00 93.75 95 TRP A CA 1
ATOM 778 C C . TRP A 1 95 ? 5.346 -0.013 6.408 1.00 93.75 95 TRP A C 1
ATOM 780 O O . TRP A 1 95 ? 6.167 -0.069 5.494 1.00 93.75 95 TRP A O 1
ATOM 790 N N . ARG A 1 96 ? 4.467 0.987 6.523 1.00 92.88 96 ARG A N 1
ATOM 791 C CA . ARG A 1 96 ? 4.400 2.124 5.603 1.00 92.88 96 ARG A CA 1
ATOM 792 C C . ARG A 1 96 ? 5.723 2.885 5.570 1.00 92.88 96 ARG A C 1
ATOM 794 O O . ARG A 1 96 ? 6.225 3.130 4.481 1.00 92.88 96 ARG A O 1
ATOM 801 N N . SER A 1 97 ? 6.311 3.202 6.723 1.00 91.81 97 SER A N 1
ATOM 802 C CA . SER A 1 97 ? 7.615 3.869 6.802 1.00 91.81 97 SER A CA 1
ATOM 803 C C . SER A 1 97 ? 8.726 3.037 6.163 1.00 91.81 97 SER A C 1
ATOM 805 O O . SER A 1 97 ? 9.511 3.583 5.394 1.00 91.81 97 SER A O 1
ATOM 807 N N . CYS A 1 98 ? 8.762 1.721 6.404 1.00 92.31 98 CYS A N 1
ATOM 808 C CA . CYS A 1 98 ? 9.732 0.835 5.755 1.00 92.31 98 CYS A CA 1
ATOM 809 C C . CYS A 1 98 ? 9.571 0.824 4.229 1.00 92.31 98 CYS A C 1
ATOM 811 O O . CYS A 1 98 ? 10.566 0.875 3.513 1.00 92.31 98 CYS A O 1
ATOM 813 N N . LEU A 1 99 ? 8.333 0.784 3.723 1.00 92.62 99 LEU A N 1
ATOM 814 C CA . LEU A 1 99 ? 8.066 0.852 2.284 1.00 92.62 99 LEU A CA 1
ATOM 815 C C . LEU A 1 99 ? 8.487 2.199 1.696 1.00 92.62 99 LEU A C 1
ATOM 817 O O . LEU A 1 99 ? 9.090 2.234 0.630 1.00 92.62 99 LEU A O 1
ATOM 821 N N . ILE A 1 100 ? 8.192 3.304 2.379 1.00 93.56 100 ILE A N 1
ATOM 822 C CA . ILE A 1 100 ? 8.614 4.631 1.927 1.00 93.56 100 ILE A CA 1
ATOM 823 C C . ILE A 1 100 ? 10.141 4.676 1.820 1.00 93.56 100 ILE A C 1
ATOM 825 O O . ILE A 1 100 ? 10.657 4.974 0.749 1.00 93.56 100 ILE A O 1
ATOM 829 N N . GLU A 1 101 ? 10.855 4.294 2.880 1.00 91.69 101 GLU A N 1
ATOM 830 C CA . GLU A 1 101 ? 12.321 4.271 2.910 1.00 91.69 101 GLU A CA 1
ATOM 831 C C . GLU A 1 101 ? 12.915 3.398 1.789 1.00 91.69 101 GLU A C 1
ATOM 833 O O . GLU A 1 101 ? 13.844 3.819 1.093 1.00 91.69 101 GLU A O 1
ATOM 838 N N . GLU A 1 102 ? 12.352 2.204 1.581 1.00 90.94 102 GLU A N 1
ATOM 839 C CA . GLU A 1 102 ? 12.781 1.262 0.546 1.00 90.94 102 GLU A CA 1
ATOM 840 C C . GLU A 1 102 ? 12.702 1.885 -0.853 1.00 90.94 102 GLU A C 1
ATOM 842 O O . GLU A 1 102 ? 13.664 1.865 -1.622 1.00 90.94 102 GLU A O 1
ATOM 847 N N . TYR A 1 103 ? 11.563 2.503 -1.167 1.00 90.88 103 TYR A N 1
ATOM 848 C CA . TYR A 1 103 ? 11.296 3.046 -2.494 1.00 90.88 103 TYR A CA 1
ATOM 849 C C . TYR A 1 103 ? 11.824 4.465 -2.715 1.00 90.88 103 TYR A C 1
ATOM 851 O O . TYR A 1 103 ? 11.850 4.895 -3.869 1.00 90.88 103 TYR A O 1
ATOM 859 N N . THR A 1 104 ? 12.268 5.194 -1.685 1.00 89.75 104 THR A N 1
ATOM 860 C CA . THR A 1 104 ? 12.892 6.522 -1.852 1.00 89.75 104 THR A CA 1
ATOM 861 C C . THR A 1 104 ? 14.408 6.496 -1.799 1.00 89.75 104 THR A C 1
ATOM 863 O O . THR A 1 104 ? 15.030 7.269 -2.523 1.00 89.75 104 THR A O 1
ATOM 866 N N . SER A 1 105 ? 14.993 5.631 -0.966 1.00 84.44 105 SER A N 1
ATOM 867 C CA . SER A 1 105 ? 16.398 5.775 -0.562 1.00 84.44 105 SER A CA 1
ATOM 868 C C . SER A 1 105 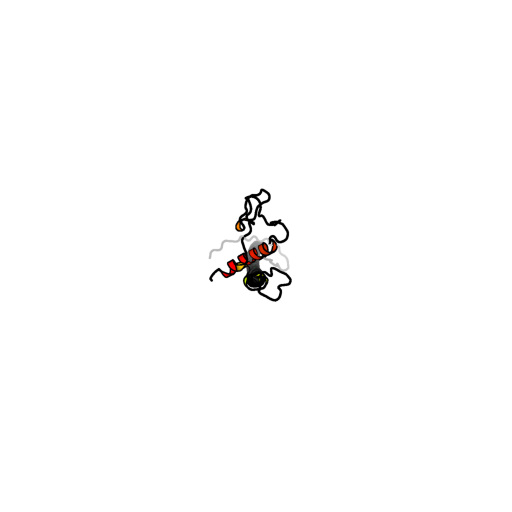? 17.231 4.500 -0.697 1.00 84.44 105 SER A C 1
ATOM 870 O O . SER A 1 105 ? 18.455 4.597 -0.738 1.00 84.44 105 SER A O 1
ATOM 872 N N . LYS A 1 106 ? 16.605 3.318 -0.766 1.00 85.62 106 LYS A N 1
ATOM 873 C CA . LYS A 1 106 ? 17.303 2.023 -0.880 1.00 85.62 106 LYS A CA 1
ATOM 874 C C . LYS A 1 106 ? 17.301 1.496 -2.315 1.00 85.62 106 LYS A C 1
ATOM 876 O O . LYS A 1 106 ? 17.023 2.233 -3.262 1.00 85.62 106 LYS A O 1
ATOM 881 N N . ASP A 1 107 ? 17.602 0.218 -2.488 1.00 82.94 107 ASP A N 1
ATOM 882 C CA . ASP A 1 107 ? 17.796 -0.444 -3.778 1.00 82.94 107 ASP A CA 1
ATOM 883 C C . ASP A 1 107 ? 16.573 -0.340 -4.697 1.00 82.94 107 ASP A C 1
ATOM 885 O O . ASP A 1 107 ? 16.716 -0.199 -5.914 1.00 82.94 107 ASP A O 1
ATOM 889 N N . ALA A 1 108 ? 15.354 -0.333 -4.147 1.00 84.69 108 ALA A N 1
ATOM 890 C CA . ALA A 1 108 ? 14.146 -0.167 -4.955 1.00 84.69 108 ALA A CA 1
ATOM 891 C C . ALA A 1 108 ? 14.023 1.227 -5.604 1.00 84.69 108 ALA A C 1
ATOM 893 O O . ALA A 1 108 ? 13.317 1.366 -6.607 1.00 84.69 108 ALA A O 1
ATOM 894 N N . SER A 1 109 ? 14.732 2.238 -5.085 1.00 84.00 109 SER A N 1
ATOM 895 C CA . SER A 1 109 ? 14.840 3.576 -5.694 1.00 84.00 109 SER A CA 1
ATOM 896 C C . SER A 1 109 ? 15.828 3.631 -6.874 1.00 84.00 109 SER A C 1
ATOM 898 O O . SER A 1 109 ? 15.920 4.645 -7.578 1.00 84.00 109 SER A O 1
ATOM 900 N N . GLN A 1 110 ? 16.545 2.531 -7.112 1.00 84.75 110 GLN A N 1
ATOM 901 C CA . GLN A 1 110 ? 17.615 2.417 -8.089 1.00 84.75 110 GLN A CA 1
ATOM 902 C C . GLN A 1 110 ? 17.239 1.485 -9.251 1.00 84.75 110 GLN A C 1
ATOM 904 O O . GLN A 1 110 ? 16.407 0.576 -9.142 1.00 84.75 110 GLN A O 1
ATOM 909 N N . ILE A 1 111 ? 17.871 1.715 -10.401 1.00 79.81 111 ILE A N 1
ATOM 910 C CA . ILE A 1 111 ? 17.821 0.838 -11.569 1.00 79.81 111 ILE A CA 1
ATOM 911 C C . ILE A 1 111 ? 19.222 0.301 -11.843 1.00 79.81 111 ILE A C 1
ATOM 913 O O . ILE A 1 111 ? 20.160 1.068 -12.058 1.00 79.81 111 ILE A O 1
ATOM 917 N N . THR A 1 112 ? 19.307 -1.023 -11.950 1.00 76.38 112 THR A N 1
ATOM 918 C CA . THR A 1 112 ? 20.442 -1.733 -12.541 1.00 76.38 112 THR A CA 1
ATOM 919 C C . THR A 1 112 ? 20.030 -2.164 -13.950 1.00 76.38 112 THR A C 1
ATOM 921 O O . THR A 1 112 ? 19.275 -3.128 -14.098 1.00 76.38 112 THR A O 1
ATOM 924 N N . PRO A 1 113 ? 20.422 -1.423 -15.002 1.00 71.88 113 PRO A N 1
ATOM 925 C CA . PRO A 1 113 ? 19.931 -1.674 -16.355 1.00 71.88 113 PRO A CA 1
ATOM 926 C C . PRO A 1 113 ? 20.438 -2.998 -16.935 1.00 71.88 113 PRO A C 1
ATOM 928 O O . PRO A 1 113 ? 19.772 -3.576 -17.792 1.00 71.88 113 PRO A O 1
ATOM 931 N N . LEU A 1 114 ? 21.592 -3.486 -16.469 1.00 75.38 114 LEU A N 1
ATOM 932 C CA . LEU A 1 114 ? 22.223 -4.713 -16.942 1.00 75.38 114 LEU A CA 1
ATOM 933 C C . LEU A 1 114 ? 22.603 -5.604 -15.751 1.00 75.38 114 LEU A C 1
ATOM 935 O O . LEU A 1 114 ? 23.279 -5.113 -14.850 1.00 75.38 114 LEU A O 1
ATOM 939 N N . PRO A 1 115 ? 22.237 -6.900 -15.746 1.00 68.19 115 PRO A N 1
ATOM 940 C CA . PRO A 1 115 ? 22.508 -7.797 -14.621 1.00 68.19 115 PRO A CA 1
ATOM 941 C C . PRO A 1 115 ? 23.988 -7.937 -14.259 1.00 68.19 115 PRO A C 1
ATOM 943 O O . PRO A 1 115 ? 24.298 -8.179 -13.110 1.00 68.19 115 PRO A O 1
ATOM 946 N N . TRP A 1 116 ? 24.901 -7.782 -15.220 1.00 73.19 116 TRP A N 1
ATOM 947 C CA . TRP A 1 116 ? 26.350 -7.908 -15.004 1.00 73.19 116 TRP A CA 1
ATOM 948 C C . TRP A 1 116 ? 27.029 -6.600 -14.574 1.00 73.19 116 TRP A C 1
ATOM 950 O O . TRP A 1 116 ? 28.247 -6.561 -14.417 1.00 73.19 116 TRP A O 1
ATOM 960 N N . LEU A 1 117 ? 26.265 -5.518 -14.413 1.00 70.81 117 LEU A N 1
ATOM 961 C CA . LEU A 1 117 ? 26.760 -4.210 -13.984 1.00 70.81 117 LEU A CA 1
ATOM 962 C C . LEU A 1 117 ? 26.633 -4.048 -12.457 1.00 70.81 117 LEU A C 1
ATOM 964 O O . LEU A 1 117 ? 26.299 -2.979 -11.963 1.00 70.81 117 LEU A O 1
ATOM 968 N N . GLU A 1 118 ? 26.868 -5.123 -11.700 1.00 59.62 118 GLU A N 1
ATOM 969 C CA . GLU A 1 118 ? 26.680 -5.163 -10.238 1.00 59.62 118 GLU A CA 1
ATOM 970 C C . GLU A 1 118 ? 27.658 -4.245 -9.475 1.00 59.62 118 GLU A C 1
ATOM 972 O O . GLU A 1 118 ? 27.429 -3.945 -8.306 1.00 59.62 118 GLU A O 1
ATOM 977 N N . PHE A 1 119 ? 28.727 -3.766 -10.131 1.00 61.03 119 PHE A N 1
ATOM 978 C CA . PHE A 1 119 ? 29.839 -3.054 -9.489 1.00 61.03 119 PHE A CA 1
ATOM 979 C C . PHE A 1 119 ? 29.864 -1.519 -9.687 1.00 61.03 119 PHE A C 1
ATOM 981 O O . PHE A 1 119 ? 30.618 -0.863 -8.976 1.00 61.03 119 PHE A O 1
ATOM 988 N N . GLU A 1 120 ? 29.051 -0.915 -10.571 1.00 62.28 120 GLU A N 1
ATOM 989 C CA . GLU A 1 120 ? 28.996 0.553 -10.792 1.00 62.28 120 GLU A CA 1
ATOM 990 C C . GLU A 1 120 ? 27.662 1.035 -11.416 1.00 62.28 120 GLU A C 1
ATOM 992 O O . GLU A 1 120 ? 26.980 0.283 -12.105 1.00 62.28 120 GLU A O 1
ATOM 997 N N . PRO A 1 121 ? 27.359 2.344 -11.320 1.00 57.25 121 PRO A N 1
ATOM 998 C CA . PRO A 1 121 ? 26.548 2.941 -10.272 1.00 57.25 121 PRO A CA 1
ATOM 999 C C . PRO A 1 121 ? 25.063 2.556 -10.386 1.00 57.25 121 PRO A C 1
ATOM 1001 O O . PRO A 1 121 ? 24.465 2.518 -11.460 1.00 57.25 121 PRO A O 1
ATOM 1004 N N . HIS A 1 122 ? 24.440 2.373 -9.230 1.00 66.94 122 HIS A N 1
ATOM 1005 C CA . HIS A 1 122 ? 22.993 2.373 -9.090 1.00 66.94 122 HIS A CA 1
ATOM 1006 C C . HIS A 1 122 ? 22.449 3.688 -9.671 1.00 66.94 122 HIS A C 1
ATOM 1008 O O . HIS A 1 122 ? 22.780 4.777 -9.193 1.00 66.94 122 HIS A O 1
ATOM 1014 N N . PHE A 1 123 ? 21.688 3.607 -10.765 1.00 76.88 123 PHE A N 1
ATOM 1015 C CA . PHE A 1 123 ? 21.112 4.798 -11.374 1.00 76.88 123 PHE A CA 1
ATOM 1016 C C . PHE A 1 123 ? 19.821 5.143 -10.654 1.00 76.88 123 PHE A C 1
ATOM 1018 O O . PHE A 1 123 ? 18.909 4.315 -10.585 1.00 76.88 123 PHE A O 1
ATOM 1025 N N . SER A 1 124 ? 19.701 6.381 -10.176 1.00 80.38 124 SER A N 1
ATOM 1026 C CA . SER A 1 124 ? 18.457 6.794 -9.540 1.00 80.38 124 SER A CA 1
ATOM 1027 C C . SER A 1 124 ? 17.311 6.759 -10.552 1.00 80.38 124 SER A C 1
ATOM 1029 O O . SER A 1 124 ? 17.426 7.258 -11.680 1.00 80.38 124 SER A O 1
ATOM 1031 N N . LEU A 1 125 ? 16.175 6.192 -10.130 1.00 82.56 125 LEU A N 1
ATOM 1032 C CA . LEU A 1 125 ? 14.945 6.156 -10.926 1.00 82.56 125 LEU A CA 1
ATOM 1033 C C . LEU A 1 125 ? 14.573 7.544 -11.444 1.00 82.56 125 LEU A C 1
ATOM 1035 O O . LEU A 1 125 ? 14.121 7.684 -12.570 1.00 82.56 125 LEU A O 1
ATOM 1039 N N . GLU A 1 126 ? 14.768 8.579 -10.633 1.00 80.44 126 GLU A N 1
ATOM 1040 C CA . GLU A 1 126 ? 14.495 9.964 -11.009 1.00 80.44 126 GLU A CA 1
ATOM 1041 C C . GLU A 1 126 ? 15.300 10.439 -12.224 1.00 80.44 126 GLU A C 1
ATOM 1043 O O . GLU A 1 126 ? 14.738 11.088 -13.100 1.00 80.44 126 GLU A O 1
ATOM 1048 N N . LYS A 1 127 ? 16.590 10.092 -12.308 1.00 81.31 127 LYS A N 1
ATOM 1049 C CA . LYS A 1 127 ? 17.474 10.583 -13.373 1.00 81.31 127 LYS A CA 1
ATOM 1050 C C . LYS A 1 127 ? 17.323 9.802 -14.676 1.00 81.31 127 LYS A C 1
ATOM 1052 O O . LYS A 1 127 ? 17.486 10.376 -15.747 1.00 81.31 127 LYS A O 1
ATOM 1057 N N . MET A 1 128 ? 17.048 8.499 -14.596 1.00 83.31 128 MET A N 1
ATOM 1058 C CA . MET A 1 128 ? 16.961 7.631 -15.779 1.00 83.31 128 MET A CA 1
ATOM 1059 C C . MET A 1 128 ? 15.550 7.475 -16.341 1.00 83.31 128 MET A C 1
ATOM 1061 O O . MET A 1 128 ? 15.391 7.089 -17.501 1.00 83.31 128 MET A O 1
ATOM 1065 N N . TYR A 1 129 ? 14.517 7.715 -15.537 1.00 86.88 129 TYR A N 1
ATOM 1066 C CA . TYR A 1 129 ? 13.158 7.449 -15.969 1.00 86.88 129 TYR A CA 1
ATOM 1067 C C . TYR A 1 129 ? 12.676 8.479 -16.988 1.00 86.88 129 TYR A C 1
ATOM 1069 O O . TYR A 1 129 ? 12.650 9.682 -16.738 1.00 86.88 129 TYR A O 1
ATOM 1077 N N . LYS A 1 130 ? 12.193 7.968 -18.118 1.00 88.00 130 LYS A N 1
ATOM 1078 C CA . LYS A 1 130 ? 11.424 8.726 -19.095 1.00 88.00 130 LYS A CA 1
ATOM 1079 C C . LYS A 1 130 ? 9.994 8.214 -19.091 1.00 88.00 130 LYS A C 1
ATOM 1081 O O . LYS A 1 130 ? 9.771 7.005 -19.141 1.00 88.00 130 LYS A O 1
ATOM 1086 N N . GLU A 1 131 ? 9.036 9.133 -19.046 1.00 86.25 131 GLU A N 1
ATOM 1087 C CA . GLU A 1 131 ? 7.622 8.775 -19.023 1.00 86.25 131 GLU A CA 1
ATOM 1088 C C . GLU A 1 131 ? 7.232 8.012 -20.306 1.00 86.25 131 GLU A C 1
ATOM 1090 O O . GLU A 1 131 ? 7.477 8.509 -21.413 1.00 86.25 131 GLU A O 1
ATOM 1095 N N . PRO A 1 132 ? 6.679 6.790 -20.189 1.00 88.00 132 PRO A N 1
ATOM 1096 C CA . PRO A 1 132 ? 6.283 6.005 -21.343 1.00 88.00 132 PRO A CA 1
ATOM 1097 C C . PRO A 1 132 ? 4.965 6.516 -21.922 1.00 88.00 132 PRO A C 1
ATOM 1099 O O . PRO A 1 132 ? 4.087 7.005 -21.213 1.00 88.00 132 PRO A O 1
ATOM 1102 N N . ASN A 1 133 ? 4.790 6.318 -23.226 1.00 90.00 133 ASN A N 1
ATOM 1103 C CA . ASN A 1 133 ? 3.490 6.491 -23.860 1.00 90.00 133 ASN A CA 1
ATOM 1104 C C . ASN A 1 133 ? 2.644 5.241 -23.605 1.00 90.00 133 ASN A C 1
ATOM 1106 O O . ASN A 1 133 ? 2.971 4.166 -24.105 1.00 90.00 133 ASN A O 1
ATOM 1110 N N . ILE A 1 134 ? 1.569 5.389 -22.833 1.00 90.75 134 ILE A N 1
ATOM 1111 C CA . ILE A 1 134 ? 0.622 4.310 -22.544 1.00 90.75 134 ILE A CA 1
ATOM 1112 C C . ILE A 1 134 ? -0.615 4.509 -23.412 1.00 90.75 134 ILE A C 1
ATOM 1114 O O . ILE A 1 134 ? -1.186 5.602 -23.458 1.00 90.75 134 ILE A O 1
ATOM 1118 N N . THR A 1 135 ? -1.035 3.444 -24.084 1.00 91.06 135 THR A N 1
ATOM 1119 C CA . THR A 1 135 ? -2.277 3.405 -24.852 1.00 91.06 135 THR A CA 1
ATOM 1120 C C . THR A 1 135 ? -3.198 2.320 -24.312 1.00 91.06 135 THR A C 1
ATOM 1122 O O . THR A 1 135 ? -2.749 1.265 -23.863 1.00 91.06 135 THR A O 1
ATOM 1125 N N . ALA A 1 136 ? -4.501 2.583 -24.333 1.00 87.81 136 ALA A N 1
ATOM 1126 C CA . ALA A 1 136 ? -5.513 1.576 -24.060 1.00 87.81 136 ALA A CA 1
ATOM 1127 C C . ALA A 1 136 ? -5.676 0.637 -25.267 1.00 87.81 136 ALA A C 1
ATOM 1129 O O . ALA A 1 136 ? -5.121 0.861 -26.345 1.00 87.81 136 ALA A O 1
ATOM 1130 N N . LYS A 1 137 ? -6.462 -0.433 -25.090 1.00 85.94 137 LYS A N 1
ATOM 1131 C CA . LYS A 1 137 ? -6.712 -1.427 -26.151 1.00 85.94 137 LYS A CA 1
ATOM 1132 C C . LYS A 1 137 ? -7.402 -0.842 -27.386 1.00 85.94 137 LYS A C 1
ATOM 1134 O O . LYS A 1 137 ? -7.247 -1.387 -28.470 1.00 85.94 137 LYS A O 1
ATOM 1139 N N . ASP A 1 138 ? -8.134 0.255 -27.224 1.00 88.00 138 ASP A N 1
ATOM 1140 C CA . ASP A 1 138 ? -8.772 1.002 -28.313 1.00 88.00 138 ASP A CA 1
ATOM 1141 C C . ASP A 1 138 ? -7.819 1.990 -29.018 1.00 88.00 138 ASP A C 1
ATOM 1143 O O . ASP A 1 138 ? -8.224 2.681 -29.949 1.00 88.00 138 ASP A O 1
ATOM 1147 N N . GLY A 1 139 ? -6.554 2.062 -28.588 1.00 86.75 139 GLY A N 1
ATOM 1148 C CA . GLY A 1 139 ? -5.542 2.969 -29.126 1.00 86.75 139 GLY A CA 1
ATOM 1149 C C . GLY A 1 139 ? -5.567 4.376 -28.525 1.00 86.75 139 GLY A C 1
ATOM 1150 O O . GLY A 1 139 ? -4.703 5.187 -28.860 1.00 86.75 139 GLY A O 1
ATOM 1151 N N . SER A 1 140 ? -6.503 4.681 -27.622 1.00 88.62 140 SER A N 1
ATOM 1152 C CA . SER A 1 140 ? -6.543 5.976 -26.940 1.00 88.62 140 SER A CA 1
ATOM 1153 C C . SER A 1 140 ? -5.345 6.148 -26.001 1.00 88.62 140 SER A C 1
ATOM 1155 O O . SER A 1 140 ? -4.854 5.189 -25.400 1.00 88.62 140 SER A O 1
ATOM 1157 N N . LYS A 1 141 ? -4.839 7.380 -25.872 1.00 89.69 141 LYS A N 1
ATOM 1158 C CA . LYS A 1 141 ? -3.744 7.694 -24.947 1.00 89.69 141 LYS A CA 1
ATOM 1159 C C . LYS A 1 141 ? -4.268 7.709 -23.512 1.00 89.69 141 LYS A C 1
ATOM 1161 O O . LYS A 1 141 ? -5.275 8.353 -23.229 1.00 89.69 141 LYS A O 1
ATOM 1166 N N . VAL A 1 142 ? -3.544 7.059 -22.605 1.00 87.88 142 VAL A N 1
ATOM 1167 C CA . VAL A 1 142 ? -3.887 6.989 -21.181 1.00 87.88 142 VAL A CA 1
ATOM 1168 C C . VAL A 1 142 ? -2.885 7.803 -20.372 1.00 87.88 142 VAL A C 1
ATOM 1170 O O . VAL A 1 142 ? -1.673 7.623 -20.489 1.00 87.88 142 VAL A O 1
ATOM 1173 N N . GLU A 1 143 ? -3.393 8.696 -19.528 1.00 86.62 143 GLU A N 1
ATOM 1174 C CA . GLU A 1 143 ? -2.587 9.390 -18.525 1.00 86.62 143 GLU A CA 1
ATOM 1175 C C . GLU A 1 143 ? -2.346 8.480 -17.318 1.00 86.62 143 GLU A C 1
ATOM 1177 O O . GLU A 1 143 ? -3.279 7.869 -16.797 1.00 86.62 143 GLU A O 1
ATOM 1182 N N . ILE A 1 144 ? -1.109 8.447 -16.814 1.00 84.00 144 ILE A N 1
ATOM 1183 C CA . ILE A 1 144 ? -0.722 7.591 -15.682 1.00 84.00 144 ILE A CA 1
ATOM 1184 C C . ILE A 1 144 ? -1.604 7.842 -14.451 1.00 84.00 144 ILE A C 1
ATOM 1186 O O . ILE A 1 144 ? -2.029 6.905 -13.780 1.00 84.00 144 ILE A O 1
ATOM 1190 N N . ARG A 1 145 ? -1.926 9.108 -14.167 1.00 82.62 145 ARG A N 1
ATOM 1191 C CA . ARG A 1 145 ? -2.749 9.500 -13.009 1.00 82.62 145 ARG A CA 1
ATOM 1192 C C . ARG A 1 145 ? -4.155 8.892 -13.056 1.00 82.62 145 ARG A C 1
ATOM 1194 O O . ARG A 1 145 ? -4.732 8.622 -12.011 1.00 82.62 145 ARG A O 1
ATOM 1201 N N . LYS A 1 146 ? -4.644 8.601 -14.264 1.00 84.00 146 LYS A N 1
ATOM 1202 C CA . LYS A 1 146 ? -5.972 8.045 -14.528 1.00 84.00 146 LYS A CA 1
ATOM 1203 C C . LYS A 1 146 ? -5.989 6.515 -14.630 1.00 84.00 146 LYS A C 1
ATOM 1205 O O . LYS A 1 146 ? -7.056 5.942 -14.812 1.00 84.00 146 LYS A O 1
ATOM 1210 N N . LEU A 1 147 ? -4.844 5.830 -14.486 1.00 83.06 147 LEU A N 1
ATOM 1211 C CA . LEU A 1 147 ? -4.734 4.363 -14.633 1.00 83.06 147 LEU A CA 1
ATOM 1212 C C . LEU A 1 147 ? -5.695 3.586 -13.729 1.00 83.06 147 LEU A C 1
ATOM 1214 O O . LEU A 1 147 ? -6.237 2.561 -14.137 1.00 83.06 147 LEU A O 1
ATOM 1218 N N . PHE A 1 148 ? -5.879 4.069 -12.503 1.00 82.56 148 PHE A N 1
ATOM 1219 C CA . PHE A 1 148 ? -6.734 3.442 -11.495 1.00 82.56 148 PHE A CA 1
ATOM 1220 C C . PHE A 1 148 ? -8.041 4.209 -11.276 1.00 82.56 148 PHE A C 1
ATOM 1222 O O . PHE A 1 148 ? -8.856 3.819 -10.435 1.00 82.56 148 PHE A O 1
ATOM 1229 N N . GLU A 1 149 ? -8.261 5.293 -12.025 1.00 79.31 149 GLU A N 1
ATOM 1230 C CA . GLU A 1 149 ? -9.543 5.978 -12.009 1.00 79.31 149 GLU A CA 1
ATOM 1231 C C . GLU A 1 149 ? -10.604 5.051 -12.597 1.00 79.31 149 GLU A C 1
ATOM 1233 O O . GLU A 1 149 ? -10.390 4.297 -13.550 1.00 79.31 149 GLU A O 1
ATOM 1238 N N . SER A 1 150 ? -11.768 5.061 -11.967 1.00 63.12 150 SER A N 1
ATOM 1239 C CA . SER A 1 150 ? -12.882 4.231 -12.389 1.00 63.12 150 SER A CA 1
ATOM 1240 C C . SER A 1 150 ? -13.919 5.062 -13.100 1.00 63.12 150 SER A C 1
ATOM 1242 O O . SER A 1 150 ? -14.268 6.150 -12.653 1.00 63.12 150 SER A O 1
ATOM 1244 N N . GLY A 1 151 ? -14.471 4.499 -14.172 1.00 63.25 151 GLY A N 1
ATOM 1245 C CA . GLY A 1 151 ? -15.724 4.989 -14.720 1.00 63.25 151 GLY A CA 1
ATOM 1246 C C . GLY A 1 151 ? -16.869 4.860 -13.700 1.00 63.25 151 GLY A C 1
ATOM 1247 O O . GLY A 1 151 ? -16.750 4.133 -12.708 1.00 63.25 151 GLY A O 1
ATOM 1248 N N . PRO A 1 152 ? -18.024 5.488 -13.970 1.00 60.88 152 PRO A N 1
ATOM 1249 C CA . PRO A 1 152 ? -19.110 5.723 -13.008 1.00 60.88 152 PRO A CA 1
ATOM 12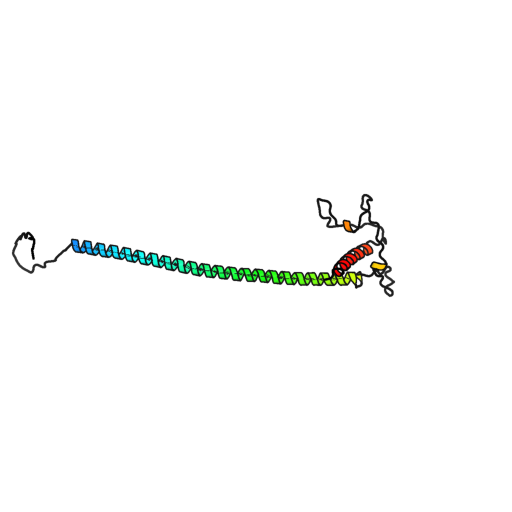50 C C . PRO A 1 152 ? -19.774 4.471 -12.405 1.00 60.88 152 PRO A C 1
ATOM 1252 O O . PRO A 1 152 ? -20.713 4.601 -11.625 1.00 60.88 152 PRO A O 1
ATOM 1255 N N . ARG A 1 153 ? -19.346 3.252 -12.760 1.00 57.28 153 ARG A N 1
ATOM 1256 C CA . ARG A 1 153 ? -20.000 2.013 -12.318 1.00 57.28 153 ARG A CA 1
ATOM 1257 C C . ARG A 1 153 ? -19.122 0.988 -11.604 1.00 57.28 153 ARG A C 1
ATOM 1259 O O . ARG A 1 153 ? -19.712 0.129 -10.957 1.00 57.28 153 ARG A O 1
ATOM 1266 N N . ARG A 1 154 ? -17.780 1.038 -11.651 1.00 59.81 154 ARG A N 1
ATOM 1267 C CA . ARG A 1 154 ? -16.911 0.097 -10.899 1.00 59.81 154 ARG A CA 1
ATOM 1268 C C . ARG A 1 154 ? -15.502 0.636 -10.690 1.00 59.81 154 ARG A C 1
ATOM 1270 O O . ARG A 1 154 ? -14.873 1.016 -11.667 1.00 59.81 154 ARG A O 1
ATOM 1277 N N . LYS A 1 155 ? -14.986 0.536 -9.456 1.00 62.50 155 LYS A N 1
ATOM 1278 C CA . LYS A 1 155 ? -13.567 0.753 -9.122 1.00 62.50 155 LYS A CA 1
ATOM 1279 C C . LYS A 1 155 ? -12.679 -0.215 -9.915 1.00 62.50 155 LYS A C 1
ATOM 1281 O O . LYS A 1 155 ? -12.811 -1.430 -9.764 1.00 62.50 155 LYS A O 1
ATOM 1286 N N . THR A 1 156 ? -11.784 0.307 -10.754 1.00 68.62 156 THR A N 1
ATOM 1287 C CA . THR A 1 156 ? -10.800 -0.489 -11.499 1.00 68.62 156 THR A CA 1
ATOM 1288 C C . THR A 1 156 ? -9.711 -0.932 -10.528 1.00 68.62 156 THR A C 1
ATOM 1290 O O . THR A 1 156 ? -8.722 -0.242 -10.320 1.00 68.62 156 THR A O 1
ATOM 1293 N N . GLY A 1 157 ? -9.910 -2.081 -9.880 1.00 73.56 157 GLY A N 1
ATOM 1294 C CA . GLY A 1 157 ? -8.948 -2.613 -8.906 1.00 73.56 157 GLY A CA 1
ATOM 1295 C C . GLY A 1 157 ? -7.736 -3.316 -9.528 1.00 73.56 157 GLY A C 1
ATOM 1296 O O . GLY A 1 157 ? -6.829 -3.711 -8.803 1.00 73.56 157 GLY A O 1
ATOM 1297 N N . ARG A 1 158 ? -7.727 -3.537 -10.849 1.00 83.56 158 ARG A N 1
ATOM 1298 C CA . ARG A 1 158 ? -6.670 -4.272 -11.558 1.00 83.56 158 ARG A CA 1
ATOM 1299 C C . ARG A 1 158 ? -6.406 -3.654 -12.925 1.00 83.56 158 ARG A C 1
ATOM 1301 O O . ARG A 1 158 ? -7.343 -3.428 -13.684 1.00 83.56 158 ARG A O 1
ATOM 1308 N N . VAL A 1 159 ? -5.128 -3.452 -13.235 1.00 87.19 159 VAL A N 1
ATOM 1309 C CA . VAL A 1 159 ? -4.642 -2.964 -14.529 1.00 87.19 159 VAL A CA 1
ATOM 1310 C C . VAL A 1 159 ? -3.623 -3.961 -15.070 1.00 87.19 159 VAL A C 1
ATOM 1312 O O . VAL A 1 159 ? -2.733 -4.391 -14.338 1.00 87.19 159 VAL A O 1
ATOM 1315 N N . LEU A 1 160 ? -3.756 -4.330 -16.344 1.00 90.31 160 LEU A N 1
ATOM 1316 C CA . LEU A 1 160 ? -2.803 -5.184 -17.049 1.00 90.31 160 LEU A CA 1
ATOM 1317 C C . LEU A 1 160 ? -1.959 -4.326 -17.995 1.00 90.31 160 LEU A C 1
ATOM 1319 O O . LEU A 1 160 ? -2.504 -3.642 -18.857 1.00 90.31 160 LEU A O 1
ATOM 1323 N N . LEU A 1 161 ? -0.637 -4.380 -17.835 1.00 91.31 161 LEU A N 1
ATOM 1324 C CA . LEU A 1 161 ? 0.319 -3.688 -18.698 1.00 91.31 161 LEU A CA 1
ATOM 1325 C C . LEU A 1 161 ? 0.921 -4.679 -19.696 1.00 91.31 161 LEU A C 1
ATOM 1327 O O . LEU A 1 161 ? 1.714 -5.547 -19.328 1.00 91.31 161 LEU A O 1
ATOM 1331 N N . GLU A 1 162 ? 0.551 -4.533 -20.962 1.00 93.12 162 GLU A N 1
ATOM 1332 C CA . GLU A 1 162 ? 1.064 -5.337 -22.074 1.00 93.12 162 GLU A CA 1
ATOM 1333 C C . GLU A 1 162 ? 2.162 -4.564 -22.826 1.00 93.12 162 GLU A C 1
ATOM 1335 O O . GLU A 1 162 ? 2.200 -3.335 -22.827 1.00 93.12 162 GLU A O 1
ATOM 1340 N N . GLY A 1 163 ? 3.098 -5.280 -23.450 1.00 92.81 163 GLY A N 1
ATOM 1341 C CA . GLY A 1 163 ? 4.149 -4.671 -24.266 1.00 92.81 163 GLY A CA 1
ATOM 1342 C C . GLY A 1 163 ? 5.320 -5.612 -24.516 1.00 92.81 163 GLY A C 1
ATOM 1343 O O . GLY A 1 163 ? 5.503 -6.594 -23.789 1.00 92.81 163 GLY A O 1
ATOM 1344 N N . ASN A 1 164 ? 6.147 -5.286 -25.507 1.00 93.12 164 ASN A N 1
ATOM 1345 C CA . ASN A 1 164 ? 7.290 -6.108 -25.903 1.00 93.12 164 ASN A CA 1
ATOM 1346 C C . ASN A 1 164 ? 8.315 -6.296 -24.760 1.00 93.12 164 ASN A C 1
ATOM 1348 O O . ASN A 1 164 ? 8.361 -5.499 -23.808 1.00 93.12 164 ASN A O 1
ATOM 1352 N N . PRO A 1 165 ? 9.141 -7.355 -24.809 1.00 91.25 165 PRO A N 1
ATOM 1353 C CA . PRO A 1 165 ? 10.293 -7.496 -23.922 1.00 91.25 165 PRO A CA 1
ATOM 1354 C C . PRO A 1 165 ? 11.195 -6.252 -23.974 1.00 91.25 165 PRO A C 1
ATOM 1356 O O . PRO A 1 165 ? 11.339 -5.630 -25.021 1.00 91.25 165 PRO A O 1
ATOM 1359 N N . GLY A 1 166 ? 11.766 -5.853 -22.835 1.00 86.62 166 GLY A N 1
ATOM 1360 C CA . GLY A 1 166 ? 12.686 -4.708 -22.760 1.00 86.62 166 GLY A CA 1
ATOM 1361 C C . GLY A 1 166 ? 12.049 -3.309 -22.796 1.00 86.62 166 GLY A C 1
ATOM 1362 O O . GLY A 1 166 ? 12.739 -2.342 -22.507 1.00 86.62 166 GLY A O 1
ATOM 1363 N N . VAL A 1 167 ? 10.738 -3.168 -23.038 1.00 89.06 167 VAL A N 1
ATOM 1364 C CA . VAL A 1 167 ? 10.060 -1.847 -23.110 1.00 89.06 167 VAL A CA 1
ATOM 1365 C C . VAL A 1 167 ? 9.993 -1.086 -21.769 1.00 89.06 167 VAL A C 1
ATOM 1367 O O . VAL A 1 167 ? 9.543 0.052 -21.718 1.00 89.06 167 VAL A O 1
ATOM 1370 N N . GLY A 1 168 ? 10.411 -1.714 -20.665 1.00 88.94 168 GLY A N 1
ATOM 1371 C CA . GLY A 1 168 ? 10.481 -1.057 -19.355 1.00 88.94 168 GLY A CA 1
ATOM 1372 C C . GLY A 1 168 ? 9.235 -1.187 -18.473 1.00 88.94 168 GLY A C 1
ATOM 1373 O O . GLY A 1 168 ? 9.084 -0.398 -17.547 1.00 88.94 168 GLY A O 1
ATOM 1374 N N . LYS A 1 169 ? 8.366 -2.192 -18.687 1.00 91.31 169 LYS A N 1
ATOM 1375 C CA . LYS A 1 169 ? 7.183 -2.457 -17.828 1.00 91.31 169 LYS A CA 1
ATOM 1376 C C . LYS A 1 169 ? 7.536 -2.525 -16.333 1.00 91.31 169 LYS A C 1
ATOM 1378 O O . LYS A 1 169 ? 6.877 -1.901 -15.510 1.00 91.31 169 LYS A O 1
ATOM 1383 N N . THR A 1 170 ? 8.611 -3.233 -15.986 1.00 88.81 170 THR A N 1
ATOM 1384 C CA . THR A 1 170 ? 9.092 -3.341 -14.598 1.00 88.81 170 THR A CA 1
ATOM 1385 C C . THR A 1 170 ? 9.585 -1.998 -14.061 1.00 88.81 170 THR A C 1
ATOM 1387 O O . THR A 1 170 ? 9.225 -1.612 -12.951 1.00 88.81 170 THR A O 1
ATOM 1390 N N . SER A 1 171 ? 10.369 -1.258 -14.851 1.00 88.50 171 SER A N 1
ATOM 1391 C CA . SER A 1 171 ? 10.871 0.072 -14.481 1.00 88.50 171 SER A CA 1
ATOM 1392 C C . SER A 1 171 ? 9.729 1.068 -14.269 1.00 88.50 171 SER A C 1
ATOM 1394 O O . SER A 1 171 ? 9.775 1.863 -13.335 1.00 88.50 171 SER A O 1
ATOM 1396 N N . PHE A 1 172 ? 8.673 0.976 -15.080 1.00 90.38 172 PHE A N 1
ATOM 1397 C CA . PHE A 1 172 ? 7.442 1.741 -14.915 1.00 90.38 172 PHE A CA 1
ATOM 1398 C C . PHE A 1 172 ? 6.751 1.453 -13.576 1.00 90.38 172 PHE A C 1
ATOM 1400 O O . PHE A 1 172 ? 6.471 2.383 -12.822 1.00 90.38 172 PHE A O 1
ATOM 1407 N N . CYS A 1 173 ? 6.537 0.179 -13.229 1.00 90.50 173 CYS A N 1
ATOM 1408 C CA . CYS A 1 173 ? 5.944 -0.189 -11.940 1.00 90.50 173 CYS A CA 1
ATOM 1409 C C . CYS A 1 173 ? 6.799 0.273 -10.752 1.00 90.50 173 CYS A C 1
ATOM 1411 O O . CYS A 1 173 ? 6.259 0.815 -9.790 1.00 90.50 173 CYS A O 1
ATOM 1413 N N . LYS A 1 174 ? 8.128 0.128 -10.830 1.00 89.69 174 LYS A N 1
ATOM 1414 C CA . LYS A 1 174 ? 9.041 0.659 -9.806 1.00 89.69 174 LYS A CA 1
ATOM 1415 C C . LYS A 1 174 ? 8.906 2.175 -9.667 1.00 89.69 174 LYS A C 1
ATOM 1417 O O . LYS A 1 174 ? 8.811 2.677 -8.548 1.00 89.69 174 LYS A O 1
ATOM 1422 N N . LYS A 1 175 ? 8.836 2.907 -10.787 1.00 90.19 175 LYS A N 1
ATOM 1423 C CA . LYS A 1 175 ? 8.670 4.362 -10.759 1.00 90.19 175 LYS A CA 1
ATOM 1424 C C . LYS A 1 175 ? 7.340 4.787 -10.141 1.00 90.19 175 LYS A C 1
ATOM 1426 O O . LYS A 1 175 ? 7.335 5.745 -9.378 1.00 90.19 175 LYS A O 1
ATOM 1431 N N . LEU A 1 176 ? 6.244 4.077 -10.418 1.00 90.81 176 LEU A N 1
ATOM 1432 C CA . LEU A 1 176 ? 4.941 4.351 -9.801 1.00 90.81 176 LEU A CA 1
ATOM 1433 C C . LEU A 1 176 ? 5.020 4.332 -8.269 1.00 90.81 176 LEU A C 1
ATOM 1435 O O . LEU A 1 176 ? 4.568 5.274 -7.619 1.00 90.81 176 LEU A O 1
ATOM 1439 N N . VAL A 1 177 ? 5.624 3.287 -7.700 1.00 90.81 177 VAL A N 1
ATOM 1440 C CA . VAL A 1 177 ? 5.744 3.149 -6.240 1.00 90.81 177 VAL A CA 1
ATOM 1441 C C . VAL A 1 177 ? 6.754 4.149 -5.666 1.00 90.81 177 VAL A C 1
ATOM 1443 O O . VAL A 1 177 ? 6.475 4.771 -4.646 1.00 90.81 177 VAL A O 1
ATOM 1446 N N . ASN A 1 178 ? 7.876 4.391 -6.353 1.00 91.38 178 ASN A N 1
ATOM 1447 C CA . ASN A 1 178 ? 8.832 5.448 -5.996 1.00 91.38 178 ASN A CA 1
ATOM 1448 C C . ASN A 1 178 ? 8.165 6.834 -5.939 1.00 91.38 178 ASN A C 1
ATOM 1450 O O . ASN A 1 178 ? 8.340 7.560 -4.966 1.00 91.38 178 ASN A O 1
ATOM 1454 N N . SER A 1 179 ? 7.357 7.191 -6.940 1.00 89.75 179 SER A N 1
ATOM 1455 C CA . SER A 1 179 ? 6.612 8.452 -6.960 1.00 89.75 179 SER A CA 1
ATOM 1456 C C . SER A 1 179 ? 5.576 8.538 -5.839 1.00 89.75 179 SER A C 1
ATOM 1458 O O . SER A 1 179 ? 5.458 9.592 -5.221 1.00 89.75 179 SER A O 1
ATOM 1460 N N . TRP A 1 180 ? 4.860 7.448 -5.537 1.00 90.94 180 TRP A N 1
ATOM 1461 C CA 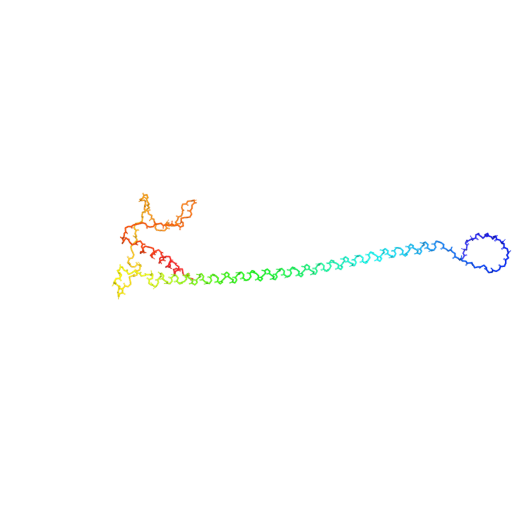. TRP A 1 180 ? 3.968 7.396 -4.374 1.00 90.94 180 TRP A CA 1
ATOM 1462 C C . TRP A 1 180 ? 4.727 7.680 -3.073 1.00 90.94 180 TRP A C 1
ATOM 1464 O O . TRP A 1 180 ? 4.277 8.514 -2.291 1.00 90.94 180 TRP A O 1
ATOM 1474 N N . ALA A 1 181 ? 5.879 7.037 -2.871 1.00 91.94 181 ALA A N 1
ATOM 1475 C CA . ALA A 1 181 ? 6.683 7.180 -1.662 1.00 91.94 181 ALA A CA 1
ATOM 1476 C C . ALA A 1 181 ? 7.264 8.598 -1.507 1.00 91.94 181 ALA A C 1
ATOM 1478 O O . ALA A 1 181 ? 7.204 9.170 -0.422 1.00 91.94 181 ALA A O 1
ATOM 1479 N N . LEU A 1 182 ? 7.745 9.207 -2.597 1.00 90.00 182 LEU A N 1
ATOM 1480 C CA . LEU A 1 182 ? 8.239 10.590 -2.592 1.00 90.00 182 LEU A CA 1
ATOM 1481 C C . LEU A 1 182 ? 7.151 11.601 -2.204 1.00 90.00 182 LEU A C 1
ATOM 1483 O O . LEU A 1 182 ? 7.446 12.543 -1.474 1.00 90.00 182 LEU A O 1
ATOM 1487 N N . LEU A 1 183 ? 5.899 11.384 -2.628 1.00 88.50 183 LEU A N 1
ATOM 1488 C CA . LEU A 1 183 ? 4.774 12.237 -2.229 1.00 88.50 183 LEU A CA 1
ATOM 1489 C C . LEU A 1 183 ? 4.496 12.173 -0.720 1.00 88.50 183 LEU A C 1
ATOM 1491 O O . LEU A 1 183 ? 4.084 13.173 -0.141 1.00 88.50 183 LEU A O 1
ATOM 1495 N N . GLN A 1 184 ? 4.754 11.029 -0.075 1.00 84.75 184 GLN A N 1
ATOM 1496 C CA . GLN A 1 184 ? 4.594 10.892 1.379 1.00 84.75 184 GLN A CA 1
ATOM 1497 C C . GLN A 1 184 ? 5.669 11.661 2.160 1.00 84.75 184 GLN A C 1
ATOM 1499 O O . GLN A 1 184 ? 5.403 12.125 3.260 1.00 84.75 184 GLN A O 1
ATOM 1504 N N . ASN A 1 185 ? 6.872 11.808 1.592 1.00 70.81 185 ASN A N 1
ATOM 1505 C CA . ASN A 1 185 ? 7.974 12.559 2.206 1.00 70.81 185 ASN A CA 1
ATOM 1506 C C . ASN A 1 185 ? 7.880 14.075 1.976 1.00 70.81 185 ASN A C 1
ATOM 1508 O O . ASN A 1 185 ? 8.621 14.830 2.598 1.00 70.81 185 ASN A O 1
ATOM 1512 N N . SER A 1 186 ? 7.023 14.521 1.051 1.00 59.44 186 SER A N 1
ATOM 1513 C CA . SER A 1 186 ? 6.875 15.934 0.681 1.00 59.44 186 SER A CA 1
ATOM 1514 C C . SER A 1 186 ? 5.796 16.689 1.461 1.00 59.44 186 SER A C 1
ATOM 1516 O O . SER A 1 186 ? 5.595 17.870 1.190 1.00 59.44 186 SER A O 1
ATOM 1518 N N . GLU A 1 187 ? 5.103 16.047 2.405 1.00 45.28 187 GLU A N 1
ATOM 1519 C CA . GLU A 1 187 ? 4.251 16.759 3.361 1.00 45.28 187 GLU A CA 1
ATOM 1520 C C . GLU A 1 187 ? 5.129 17.335 4.486 1.00 45.28 187 GLU A C 1
ATOM 1522 O O . GLU A 1 187 ? 5.709 16.566 5.257 1.00 45.28 187 GLU A O 1
ATOM 1527 N N . PRO A 1 188 ? 5.280 18.669 4.596 1.00 41.41 188 PRO A N 1
ATOM 1528 C CA . PRO A 1 188 ? 5.830 19.260 5.803 1.00 41.41 188 PRO A CA 1
ATOM 1529 C C . PRO A 1 188 ? 4.800 19.091 6.930 1.00 41.41 188 PRO A C 1
ATOM 1531 O O . PRO A 1 188 ? 3.634 19.451 6.756 1.00 41.41 188 PRO A O 1
ATOM 1534 N N . CYS A 1 189 ? 5.229 18.534 8.066 1.00 35.44 189 CYS A N 1
ATOM 1535 C CA . CYS A 1 189 ? 4.541 18.759 9.340 1.00 35.44 189 CYS A CA 1
ATOM 1536 C C . CYS A 1 189 ? 4.446 20.257 9.647 1.00 35.44 189 CYS A C 1
ATOM 1538 O O . CYS A 1 189 ? 5.425 20.982 9.349 1.00 35.44 189 CYS A O 1
#

Solvent-accessible surface area (backbone atoms only — not comparable to full-atom values): 11816 Å² total; per-residue (Å²): 142,81,86,80,89,80,88,82,83,86,87,86,81,91,79,88,83,82,87,79,82,75,85,80,60,71,69,57,52,53,51,52,52,50,54,50,54,54,49,54,53,50,52,60,45,53,55,49,55,50,53,49,53,52,49,54,52,51,51,50,54,50,50,54,51,52,53,53,49,51,55,52,54,53,50,55,52,55,50,52,50,52,54,50,50,51,51,50,50,52,50,52,50,50,53,50,51,52,52,29,47,35,23,59,72,39,72,63,23,38,44,75,94,47,89,88,50,82,86,59,74,77,37,48,44,81,81,71,62,72,90,78,90,44,62,48,98,87,65,46,80,51,57,77,88,52,69,58,57,49,65,103,84,54,81,45,86,74,83,87,89,84,78,68,88,88,76,41,70,68,59,50,56,42,48,55,51,25,53,55,28,48,58,66,71,66,60,80,130

Organism: Nematostella vectensis (NCBI:txid45351)

Secondary structure (DSSP, 8-state):
---------------SS--------HHHHHHHHHHHHHHHHHHHHHHHHHHHHHHHHHHHHHHHHHHHHHHHHHHHHHHHHHHHHHHHHHHHHHHHHHHHHHHHHSGGGEE-SSTT-TTS--EEHHHH-----EE-TTS-EE-GGGTT---TT-----------TTS-HHHHHHHHHHHHHHHHHT---

pLDDT: mean 76.36, std 17.61, range [33.91, 93.75]